Protein AF-A0A813MBU1-F1 (afdb_monomer_lite)

pLDDT: mean 73.07, std 24.09, range [24.53, 96.25]

Sequence (284 aa):
MYILRKSIRILNMDELNLLLTPCLMPIKYKDIKNCTGNIKCMICGTHQINVEECLNTGVNKLAISQQKIEDDLAKIGQLKTDYFKDYEAKVNESFNIIKNKIDLRREILKKEISTKIDEYSLEMVRALEMEEKKILVSIKKMLEMNDLVDFKTKKEVVTNEQNVVQKINLTVNLETELKDKIKNIEWLANLINRGKQYVLHFTKLDLNLKKALGELKLNGLNDKVPVKNKETVQIYKNQVTDFPKPITTTVTMTPNNPTGFSSYPPALKAQEGPSSLFKSIIKK

Organism: NCBI:txid104777

Secondary structure (DSSP, 8-state):
------------GGG-EEEPTTT--EEEHHHHTT--SEEE-TTTSSSEEEHHHHHHSHHHHHHHHHHHHHHHHHHHHHHIIIIITTHHHHHHHHHHHHHHHHHHHHHHHHHHHHHHHHHHHHHHHHHHHHHHHHHHHHHHHHHHHS----HHHHHHHHHH---HHHHHHHHHHHHHHHHHHHHHHHHHHHHHGGGGG-----------HHHHH--------------SS-------------PPPP--------------------------------------

Radius of gyration: 49.05 Å; chains: 1; bounding box: 95×37×148 Å

Structure (mmCIF, N/CA/C/O backbone):
data_AF-A0A813MBU1-F1
#
_entry.id   AF-A0A813MBU1-F1
#
loop_
_atom_site.group_PDB
_atom_site.id
_atom_site.type_symbol
_atom_site.label_atom_id
_atom_site.label_alt_id
_atom_site.label_comp_id
_atom_site.label_asym_id
_atom_site.label_entity_id
_atom_site.label_seq_id
_atom_site.pdbx_PDB_ins_code
_atom_site.Cartn_x
_atom_site.Cartn_y
_atom_site.Cartn_z
_atom_site.occupancy
_atom_site.B_iso_or_equiv
_atom_site.auth_seq_id
_atom_site.auth_comp_id
_atom_site.auth_asym_id
_atom_site.auth_atom_id
_atom_site.pdbx_PDB_model_num
ATOM 1 N N . MET A 1 1 ? 36.764 1.249 -75.158 1.00 30.41 1 MET A N 1
ATOM 2 C CA . MET A 1 1 ? 35.529 1.529 -74.395 1.00 30.41 1 MET A CA 1
ATOM 3 C C . MET A 1 1 ? 35.540 0.622 -73.164 1.00 30.41 1 MET A C 1
ATOM 5 O O . MET A 1 1 ? 35.131 -0.525 -73.251 1.00 30.41 1 MET A O 1
ATOM 9 N N . TYR A 1 2 ? 36.166 1.069 -72.069 1.00 25.88 2 TYR A N 1
ATOM 10 C CA . TYR A 1 2 ? 36.367 0.248 -70.867 1.00 25.88 2 TYR A CA 1
ATOM 11 C C . TYR A 1 2 ? 35.184 0.425 -69.911 1.00 25.88 2 TYR A C 1
ATOM 13 O O . TYR A 1 2 ? 34.976 1.504 -69.361 1.00 25.88 2 TYR A O 1
ATOM 21 N N . ILE A 1 3 ? 34.410 -0.643 -69.726 1.00 31.42 3 ILE A N 1
ATOM 22 C CA . ILE A 1 3 ? 33.350 -0.729 -68.721 1.00 31.42 3 ILE A CA 1
ATOM 23 C C . ILE A 1 3 ? 34.023 -1.054 -67.382 1.00 31.42 3 ILE A C 1
ATOM 25 O O . ILE A 1 3 ? 34.363 -2.204 -67.108 1.00 31.42 3 ILE A O 1
ATOM 29 N N . LEU A 1 4 ? 34.246 -0.035 -66.549 1.00 33.06 4 LEU A N 1
ATOM 30 C CA . LEU A 1 4 ? 34.667 -0.221 -65.161 1.00 33.06 4 LEU A CA 1
ATOM 31 C C . LEU A 1 4 ? 33.474 -0.738 -64.345 1.00 33.06 4 LEU A C 1
ATOM 33 O O . LEU A 1 4 ? 32.568 0.013 -63.986 1.00 33.06 4 LEU A O 1
ATOM 37 N N . ARG A 1 5 ? 33.481 -2.041 -64.046 1.00 32.84 5 ARG A N 1
ATOM 38 C CA . ARG A 1 5 ? 32.625 -2.645 -63.018 1.00 32.84 5 ARG A CA 1
ATOM 39 C C . ARG A 1 5 ? 32.989 -2.030 -61.659 1.00 32.84 5 ARG A C 1
ATOM 41 O O . ARG A 1 5 ? 34.035 -2.349 -61.103 1.00 32.84 5 ARG A O 1
ATOM 48 N N . LYS A 1 6 ? 32.129 -1.157 -61.121 1.00 37.06 6 LYS A N 1
ATOM 49 C CA . LYS A 1 6 ? 32.204 -0.688 -59.727 1.00 37.06 6 LYS A CA 1
ATOM 50 C C . LYS A 1 6 ? 31.850 -1.851 -58.796 1.00 37.06 6 LYS A C 1
ATOM 52 O O . LYS A 1 6 ? 30.682 -2.152 -58.574 1.00 37.06 6 LYS A O 1
ATOM 57 N N . SER A 1 7 ? 32.863 -2.497 -58.236 1.00 35.75 7 SER A N 1
ATOM 58 C CA . SER A 1 7 ? 32.741 -3.191 -56.955 1.00 35.75 7 SER A CA 1
ATOM 59 C C . SER A 1 7 ? 32.496 -2.135 -55.874 1.00 35.75 7 SER A C 1
ATOM 61 O O . SER A 1 7 ? 33.404 -1.372 -55.544 1.00 35.75 7 SER A O 1
ATOM 63 N N . ILE A 1 8 ? 31.259 -2.053 -55.382 1.00 39.78 8 ILE A N 1
ATOM 64 C CA . ILE A 1 8 ? 30.843 -1.141 -54.311 1.00 39.78 8 ILE A CA 1
ATOM 65 C C . ILE A 1 8 ? 31.482 -1.643 -53.010 1.00 39.78 8 ILE A C 1
ATOM 67 O O . ILE A 1 8 ? 30.977 -2.557 -52.362 1.00 39.78 8 ILE A O 1
ATOM 71 N N . ARG A 1 9 ? 32.650 -1.099 -52.663 1.00 48.66 9 ARG A N 1
ATOM 72 C CA . ARG A 1 9 ? 33.145 -1.111 -51.284 1.00 48.66 9 ARG A CA 1
ATOM 73 C C . ARG A 1 9 ? 32.537 0.114 -50.617 1.00 48.66 9 ARG A C 1
ATOM 75 O O . ARG A 1 9 ? 32.751 1.212 -51.116 1.00 48.66 9 ARG A O 1
ATOM 82 N N . ILE A 1 10 ? 31.799 -0.085 -49.527 1.00 48.91 10 ILE A N 1
ATOM 83 C CA . ILE A 1 10 ? 31.354 1.008 -48.658 1.00 48.91 10 ILE A CA 1
ATOM 84 C C . ILE A 1 10 ? 32.631 1.623 -48.077 1.00 48.91 10 ILE A C 1
ATOM 86 O O . ILE A 1 10 ? 33.254 1.040 -47.189 1.00 48.91 10 ILE A O 1
ATOM 90 N N . LEU A 1 11 ? 33.088 2.727 -48.657 1.00 55.03 11 LEU A N 1
ATOM 91 C CA . LEU A 1 11 ? 34.207 3.497 -48.133 1.00 55.03 11 LEU A CA 1
ATOM 92 C C . LEU A 1 11 ? 33.637 4.469 -47.106 1.00 55.03 11 LEU A C 1
ATOM 94 O O . LEU A 1 11 ? 32.646 5.133 -47.366 1.00 55.03 11 LEU A O 1
ATOM 98 N N . ASN A 1 12 ? 34.259 4.577 -45.937 1.00 71.88 12 ASN A N 1
ATOM 99 C CA . ASN A 1 12 ? 33.952 5.682 -45.033 1.00 71.88 12 ASN A CA 1
ATOM 100 C C . ASN A 1 12 ? 34.213 7.008 -45.783 1.00 71.88 12 ASN A C 1
ATOM 102 O O . ASN A 1 12 ? 35.195 7.094 -46.522 1.00 71.88 12 ASN A O 1
ATOM 106 N N . MET A 1 13 ? 33.382 8.038 -45.589 1.00 78.38 13 MET A N 1
ATOM 107 C CA . MET A 1 13 ? 33.547 9.382 -46.174 1.00 78.38 13 MET A CA 1
ATOM 108 C C . MET A 1 13 ? 34.982 9.922 -46.113 1.00 78.38 13 MET A C 1
ATOM 110 O O . MET A 1 13 ? 35.423 10.626 -47.017 1.00 78.38 13 MET A O 1
ATOM 114 N N . ASP A 1 14 ? 35.737 9.569 -45.076 1.00 81.75 14 ASP A N 1
ATOM 115 C CA . ASP A 1 14 ? 37.131 9.979 -44.902 1.00 81.75 14 ASP A CA 1
ATOM 116 C C . ASP A 1 14 ? 38.118 9.333 -45.891 1.00 81.75 14 ASP A C 1
ATOM 118 O O . ASP A 1 14 ? 39.210 9.861 -46.116 1.00 81.75 14 ASP A O 1
ATOM 122 N N . GLU A 1 15 ? 37.744 8.220 -46.514 1.00 84.06 15 GLU A N 1
ATOM 123 C CA . GLU A 1 15 ? 38.543 7.489 -47.502 1.00 84.06 15 GLU A CA 1
ATOM 124 C C . GLU A 1 15 ? 38.137 7.787 -48.952 1.00 84.06 15 GLU A C 1
ATOM 126 O O . GLU A 1 15 ? 38.751 7.255 -49.879 1.00 84.06 15 GLU A O 1
ATOM 131 N N . LEU A 1 16 ? 37.137 8.650 -49.160 1.00 87.19 16 LEU A N 1
ATOM 132 C CA . LEU A 1 16 ? 36.672 9.042 -50.486 1.00 87.19 16 LEU A CA 1
ATOM 133 C C . LEU A 1 16 ? 37.783 9.765 -51.260 1.00 87.19 16 LEU A C 1
ATOM 135 O O . LEU A 1 16 ? 38.305 10.780 -50.800 1.00 87.19 16 LEU A O 1
ATOM 139 N N . ASN A 1 17 ? 38.108 9.276 -52.457 1.00 88.19 17 ASN A N 1
ATOM 140 C CA . ASN A 1 17 ? 39.062 9.934 -53.346 1.00 88.19 17 ASN A CA 1
ATOM 141 C C . ASN A 1 17 ? 38.380 11.056 -54.138 1.00 88.19 17 ASN A C 1
ATOM 143 O O . ASN A 1 17 ? 37.403 10.822 -54.850 1.00 88.19 17 ASN A O 1
ATOM 147 N N . LEU A 1 18 ? 38.941 12.255 -54.051 1.00 87.12 18 LEU A N 1
ATOM 148 C CA . LEU A 1 18 ? 38.578 13.440 -54.816 1.00 87.12 18 LEU A CA 1
ATOM 149 C C . LEU A 1 18 ? 39.666 13.769 -55.831 1.00 87.12 18 LEU A C 1
ATOM 151 O O . LEU A 1 18 ? 40.836 13.486 -55.598 1.00 87.12 18 LEU A O 1
ATOM 155 N N . LEU A 1 19 ? 39.298 14.394 -56.943 1.00 86.56 19 LEU A N 1
ATOM 156 C CA . LEU A 1 19 ? 40.246 14.819 -57.968 1.00 86.56 19 LEU A CA 1
ATOM 157 C C . LEU A 1 19 ? 40.680 16.262 -57.721 1.00 86.56 19 LEU A C 1
ATOM 159 O O . LEU A 1 19 ? 39.847 17.167 -57.678 1.00 86.56 19 LEU A O 1
ATOM 163 N N . LEU A 1 20 ? 41.986 16.481 -57.592 1.00 84.44 20 LEU A N 1
ATOM 164 C CA . LEU A 1 20 ? 42.549 17.822 -57.476 1.00 84.44 20 LEU A CA 1
ATOM 165 C C . LEU A 1 20 ? 42.591 18.513 -58.838 1.00 84.44 20 LEU A C 1
ATOM 167 O O . LEU A 1 20 ? 43.113 17.967 -59.806 1.00 84.44 20 LEU A O 1
ATOM 171 N N . THR A 1 21 ? 42.103 19.743 -58.917 1.00 77.56 21 THR A N 1
ATOM 172 C CA . THR A 1 21 ? 42.248 20.588 -60.109 1.00 77.56 21 THR A CA 1
ATOM 173 C C . THR A 1 21 ? 43.470 21.503 -59.968 1.00 77.56 21 THR A C 1
ATOM 175 O O . THR A 1 21 ? 43.614 22.123 -58.913 1.00 77.56 21 THR A O 1
ATOM 178 N N . PRO A 1 22 ? 44.347 21.632 -60.991 1.00 77.75 22 PRO A N 1
ATOM 179 C CA . PRO A 1 22 ? 44.260 21.079 -62.348 1.00 77.75 22 PRO A CA 1
ATOM 180 C C . PRO A 1 22 ? 45.012 19.751 -62.577 1.00 77.75 22 PRO A C 1
ATOM 182 O O . PRO A 1 22 ? 44.930 19.211 -63.674 1.00 77.75 22 PRO A O 1
ATOM 185 N N . CYS A 1 23 ? 45.759 19.210 -61.605 1.00 84.88 23 CYS A N 1
ATOM 186 C CA . CYS A 1 23 ? 46.624 18.039 -61.848 1.00 84.88 23 CYS A CA 1
ATOM 187 C C . CYS A 1 23 ? 45.890 16.696 -62.002 1.00 84.88 23 CYS A C 1
ATOM 189 O O . CYS A 1 23 ? 46.525 15.705 -62.352 1.00 84.88 23 CYS A O 1
ATOM 191 N N . LEU A 1 24 ? 44.588 16.651 -61.708 1.00 83.38 24 LEU A N 1
ATOM 192 C CA . LEU A 1 24 ? 43.718 15.469 -61.730 1.00 83.38 24 LEU A CA 1
ATOM 193 C C . LEU A 1 24 ? 44.193 14.315 -60.836 1.00 83.38 24 LEU A C 1
ATOM 195 O O . LEU A 1 24 ? 43.758 13.176 -60.998 1.00 83.38 24 LEU A O 1
ATOM 199 N N . MET A 1 25 ? 45.063 14.602 -59.868 1.00 86.38 25 MET A N 1
ATOM 200 C CA . MET A 1 25 ? 45.565 13.590 -58.948 1.00 86.38 25 MET A CA 1
ATOM 201 C C . MET A 1 25 ? 44.543 13.313 -57.835 1.00 86.38 25 MET A C 1
ATOM 203 O O . MET A 1 25 ? 43.925 14.258 -57.333 1.00 86.38 25 MET A O 1
ATOM 207 N N . PRO A 1 26 ? 44.361 12.042 -57.430 1.00 86.25 26 PRO A N 1
ATOM 208 C CA . PRO A 1 26 ? 43.409 11.674 -56.392 1.00 86.25 26 PRO A CA 1
ATOM 209 C C . PRO A 1 26 ? 43.936 12.021 -54.993 1.00 86.25 26 PRO A C 1
ATOM 211 O O . PRO A 1 26 ? 45.048 11.637 -54.641 1.00 86.25 26 PRO A O 1
ATOM 214 N N . ILE A 1 27 ? 43.121 12.678 -54.172 1.00 87.25 27 ILE A N 1
ATOM 215 C CA . ILE A 1 27 ? 43.387 12.962 -52.754 1.00 87.25 27 ILE A CA 1
ATOM 216 C C . ILE A 1 27 ? 42.237 12.454 -51.887 1.00 87.25 27 ILE A C 1
ATOM 218 O O . ILE A 1 27 ? 41.096 12.430 -52.343 1.00 87.25 27 ILE A O 1
ATOM 222 N N . LYS A 1 28 ? 42.490 12.074 -50.632 1.00 89.19 28 LYS A N 1
ATOM 223 C CA . LYS A 1 28 ? 41.398 11.659 -49.744 1.00 89.19 28 LYS A CA 1
ATOM 224 C C . LYS A 1 28 ? 40.646 12.873 -49.213 1.00 89.19 28 LYS A C 1
ATOM 226 O O . LYS A 1 28 ? 41.247 13.883 -48.852 1.00 89.19 28 LYS A O 1
ATOM 231 N N . TYR A 1 29 ? 39.330 12.742 -49.085 1.00 87.25 29 TYR A N 1
ATOM 232 C CA . TYR A 1 29 ? 38.458 13.782 -48.545 1.00 87.25 29 TYR A CA 1
ATOM 233 C C . TYR A 1 29 ? 38.923 14.268 -47.167 1.00 87.25 29 TYR A C 1
ATOM 235 O O . TYR A 1 29 ? 38.976 15.473 -46.924 1.00 87.25 29 TYR A O 1
ATOM 243 N N . LYS A 1 30 ? 39.345 13.354 -46.280 1.00 88.62 30 LYS A N 1
ATOM 244 C CA . LYS A 1 30 ? 39.833 13.708 -44.937 1.00 88.62 30 LYS A CA 1
ATOM 245 C C . LYS A 1 30 ? 41.052 14.635 -44.934 1.00 88.62 30 LYS A C 1
ATOM 247 O O . LYS A 1 30 ? 41.210 15.392 -43.981 1.00 88.62 30 LYS A O 1
ATOM 252 N N . ASP A 1 31 ? 41.878 14.573 -45.979 1.00 85.94 31 ASP A N 1
ATOM 253 C CA . ASP A 1 31 ? 43.142 15.307 -46.063 1.00 85.94 31 ASP A CA 1
ATOM 254 C C . ASP A 1 31 ? 42.916 16.771 -46.482 1.00 85.94 31 ASP A C 1
ATOM 256 O O . ASP A 1 31 ? 43.791 17.607 -46.277 1.00 85.94 31 ASP A O 1
ATOM 260 N N . ILE A 1 32 ? 41.734 17.096 -47.031 1.00 86.06 32 ILE A N 1
ATOM 261 C CA . ILE A 1 32 ? 41.392 18.454 -47.487 1.00 86.06 32 ILE A CA 1
ATOM 262 C C . ILE A 1 32 ? 40.137 19.050 -46.840 1.00 86.06 32 ILE A C 1
ATOM 264 O O . ILE A 1 32 ? 39.975 20.266 -46.873 1.00 86.06 32 ILE A O 1
ATOM 268 N N . LYS A 1 33 ? 39.257 18.247 -46.218 1.00 83.25 33 LYS A N 1
ATOM 269 C CA . LYS A 1 33 ? 37.963 18.713 -45.669 1.00 83.25 33 LYS A CA 1
ATOM 270 C C . LYS A 1 33 ? 38.074 19.819 -44.612 1.00 83.25 33 LYS A C 1
ATOM 272 O O . LYS A 1 33 ? 37.127 20.575 -44.433 1.00 83.25 33 LYS A O 1
ATOM 277 N N . ASN A 1 34 ? 39.205 19.889 -43.908 1.00 84.50 34 ASN A N 1
ATOM 278 C CA . ASN A 1 34 ? 39.460 20.866 -42.844 1.00 84.50 34 ASN A CA 1
ATOM 279 C C . ASN A 1 34 ? 40.390 22.006 -43.293 1.00 84.50 34 ASN A C 1
ATOM 281 O O . ASN A 1 34 ? 40.724 22.875 -42.490 1.00 84.50 34 ASN A O 1
ATOM 285 N N . CYS A 1 35 ? 40.852 21.989 -44.543 1.00 85.19 35 CYS A N 1
ATOM 286 C CA . CYS A 1 35 ? 41.684 23.050 -45.091 1.00 85.19 35 CYS A CA 1
ATOM 287 C C . CYS A 1 35 ? 40.804 24.205 -45.578 1.00 85.19 35 CYS A C 1
ATOM 289 O O . CYS A 1 35 ? 39.706 23.990 -46.085 1.00 85.19 35 CYS A O 1
ATOM 291 N N . THR A 1 36 ? 41.300 25.433 -45.462 1.00 82.88 36 THR A N 1
ATOM 292 C CA . THR A 1 36 ? 40.616 26.637 -45.948 1.00 82.88 36 THR A CA 1
ATOM 293 C C . THR A 1 36 ? 41.533 27.438 -46.863 1.00 82.88 36 THR A C 1
ATOM 295 O O . THR A 1 36 ? 42.756 27.431 -46.711 1.00 82.88 36 THR A O 1
ATOM 298 N N . GLY A 1 37 ? 40.937 28.124 -47.839 1.00 85.94 37 GLY A N 1
ATOM 299 C CA . GLY A 1 37 ? 41.669 28.939 -48.805 1.00 85.94 37 GLY A CA 1
ATOM 300 C C . GLY A 1 37 ? 42.501 28.122 -49.799 1.00 85.94 37 GLY A C 1
ATOM 301 O O . GLY A 1 37 ? 42.098 27.044 -50.242 1.00 85.94 37 GLY A O 1
ATOM 302 N N . ASN A 1 38 ? 43.653 28.676 -50.181 1.00 86.31 38 ASN A N 1
ATOM 303 C CA . ASN A 1 38 ? 44.549 28.084 -51.167 1.00 86.31 38 ASN A CA 1
ATOM 304 C C . ASN A 1 38 ? 45.615 27.225 -50.485 1.00 86.31 38 ASN A C 1
ATOM 306 O O . ASN A 1 38 ? 46.395 27.728 -49.676 1.00 86.31 38 ASN A O 1
ATOM 310 N N . ILE A 1 39 ? 45.678 25.946 -50.848 1.00 87.25 39 ILE A N 1
ATOM 311 C CA . ILE A 1 39 ? 46.707 25.015 -50.379 1.00 87.25 39 ILE A CA 1
ATOM 312 C C . ILE A 1 39 ? 47.634 24.615 -51.521 1.00 87.25 39 ILE A C 1
ATOM 314 O O . ILE A 1 39 ? 47.201 24.391 -52.650 1.00 87.25 39 ILE A O 1
ATOM 318 N N . LYS A 1 40 ? 48.923 24.450 -51.226 1.00 87.19 40 LYS A N 1
ATOM 319 C CA . LYS A 1 40 ? 49.861 23.879 -52.194 1.00 87.19 40 LYS A CA 1
ATOM 320 C C . LYS A 1 40 ? 49.480 22.420 -52.445 1.00 87.19 40 LYS A C 1
ATOM 322 O O . LYS A 1 40 ? 49.253 21.676 -51.493 1.00 87.19 40 LYS A O 1
ATOM 327 N N . CYS A 1 41 ? 49.429 22.001 -53.709 1.00 85.62 41 CYS A N 1
ATOM 328 C CA . CYS A 1 41 ? 49.106 20.623 -54.062 1.00 85.62 41 CYS A CA 1
ATOM 329 C C . CYS A 1 41 ? 50.022 19.644 -53.330 1.00 85.62 41 CYS A C 1
ATOM 331 O O . CYS A 1 41 ? 51.229 19.631 -53.560 1.00 85.62 41 CYS A O 1
ATOM 333 N N . MET A 1 42 ? 49.437 18.795 -52.488 1.00 81.69 42 MET A N 1
ATOM 334 C CA . MET A 1 42 ? 50.182 17.839 -51.665 1.00 81.69 42 MET A CA 1
ATOM 335 C C . MET A 1 42 ? 50.773 16.679 -52.477 1.00 81.69 42 MET A C 1
ATOM 337 O O . MET A 1 42 ? 51.618 15.953 -51.970 1.00 81.69 42 MET A O 1
ATOM 341 N N . ILE A 1 43 ? 50.337 16.506 -53.730 1.00 83.00 43 ILE A N 1
ATOM 342 C CA . ILE A 1 43 ? 50.752 15.387 -54.581 1.00 83.00 43 ILE A CA 1
ATOM 343 C C . ILE A 1 43 ? 51.873 15.800 -55.530 1.00 83.00 43 ILE A C 1
ATOM 345 O O . ILE A 1 43 ? 52.917 15.159 -55.556 1.00 83.00 43 ILE A O 1
ATOM 349 N N . CYS A 1 44 ? 51.684 16.869 -56.309 1.00 84.69 44 CYS A N 1
ATOM 350 C CA . CYS A 1 44 ? 52.698 17.303 -57.274 1.00 84.69 44 CYS A CA 1
ATOM 351 C C . CYS A 1 44 ? 53.523 18.505 -56.798 1.00 84.69 44 CYS A C 1
ATOM 353 O O . CYS A 1 44 ? 54.563 18.785 -57.378 1.00 84.69 44 CYS A O 1
ATOM 355 N N . GLY A 1 45 ? 53.080 19.245 -55.776 1.00 83.75 45 GLY A N 1
ATOM 356 C CA . GLY A 1 45 ? 53.826 20.382 -55.229 1.00 83.75 45 GLY A CA 1
ATOM 357 C C . GLY A 1 45 ? 53.971 21.592 -56.161 1.00 83.75 45 GLY A C 1
ATOM 358 O O . GLY A 1 45 ? 54.690 22.523 -55.810 1.00 83.75 45 GLY A O 1
ATOM 359 N N . THR A 1 46 ? 53.320 21.612 -57.328 1.00 84.69 46 THR A N 1
ATOM 360 C CA . THR A 1 46 ? 53.563 22.639 -58.363 1.00 84.69 46 THR A CA 1
ATOM 361 C C . THR A 1 46 ? 52.503 23.734 -58.461 1.00 84.69 46 THR A C 1
ATOM 363 O O . THR A 1 46 ? 52.789 24.783 -59.026 1.00 84.69 46 THR A O 1
ATOM 366 N N . HIS A 1 47 ? 51.298 23.535 -57.925 1.00 83.19 47 HIS A N 1
ATOM 367 C CA . HIS A 1 47 ? 50.197 24.501 -58.031 1.00 83.19 47 HIS A CA 1
ATOM 368 C C . HIS A 1 47 ? 49.504 24.731 -56.690 1.00 83.19 47 HIS A C 1
ATOM 370 O O . HIS A 1 47 ? 49.683 23.967 -55.738 1.00 83.19 47 HIS A O 1
ATOM 376 N N . GLN A 1 48 ? 48.710 25.797 -56.640 1.00 87.12 48 GLN A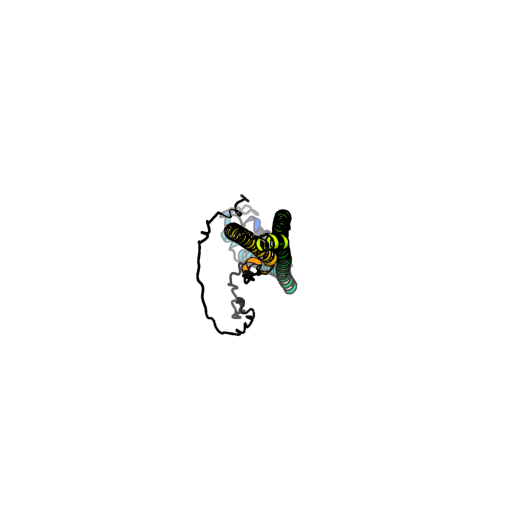 N 1
ATOM 377 C CA . GLN A 1 48 ? 47.807 26.104 -55.539 1.00 87.12 48 GLN A CA 1
ATOM 378 C C . GLN A 1 48 ? 46.411 25.581 -55.870 1.00 87.12 48 GLN A C 1
ATOM 380 O O . GLN A 1 48 ? 45.973 25.650 -57.016 1.00 87.12 48 GLN A O 1
ATOM 385 N N . ILE A 1 49 ? 45.731 25.053 -54.864 1.00 85.56 49 ILE A N 1
ATOM 386 C CA . ILE A 1 49 ? 44.395 24.480 -54.949 1.00 85.56 49 ILE A CA 1
ATOM 387 C C . ILE A 1 49 ? 43.508 25.320 -54.056 1.00 85.56 49 ILE A C 1
ATOM 389 O O . ILE A 1 49 ? 43.712 25.346 -52.843 1.00 85.56 49 ILE A O 1
ATOM 393 N N . ASN A 1 50 ? 42.512 25.970 -54.645 1.00 88.44 50 ASN A N 1
ATOM 394 C CA . ASN A 1 50 ? 41.416 26.516 -53.867 1.00 88.44 50 ASN A CA 1
ATOM 395 C C . ASN A 1 50 ? 40.556 25.343 -53.378 1.00 88.44 50 ASN A C 1
ATOM 397 O O . ASN A 1 50 ? 39.952 24.625 -54.179 1.00 88.44 50 ASN A O 1
ATOM 401 N N . VAL A 1 51 ? 40.550 25.108 -52.065 1.00 86.06 51 VAL A N 1
ATOM 402 C CA . VAL A 1 51 ? 39.866 23.952 -51.467 1.00 86.06 51 VAL A CA 1
ATOM 403 C C . VAL A 1 51 ? 38.358 24.014 -51.708 1.00 86.06 51 VAL A C 1
ATOM 405 O O . VAL A 1 51 ? 37.751 22.996 -52.035 1.00 86.06 51 VAL A O 1
ATOM 408 N N . GLU A 1 52 ? 37.754 25.197 -51.613 1.00 85.44 52 GLU A N 1
ATOM 409 C CA . GLU A 1 52 ? 36.315 25.375 -51.819 1.00 85.44 52 GLU A CA 1
ATOM 410 C C . GLU A 1 52 ? 35.921 25.105 -53.270 1.00 85.44 52 GLU A C 1
ATOM 412 O O . GLU A 1 52 ? 34.938 24.410 -53.530 1.00 85.44 52 GLU A O 1
ATOM 417 N N . GLU A 1 53 ? 36.707 25.604 -54.222 1.00 85.44 53 GLU A N 1
ATOM 418 C CA . GLU A 1 53 ? 36.487 25.346 -55.645 1.00 85.44 53 GLU A CA 1
ATOM 419 C C . GLU A 1 53 ? 36.667 23.856 -55.966 1.00 85.44 53 GLU A C 1
ATOM 421 O O . GLU A 1 53 ? 35.813 23.256 -56.617 1.00 85.44 53 GLU A O 1
ATOM 426 N N . CYS A 1 54 ? 37.715 23.228 -55.421 1.00 86.06 54 CYS A N 1
ATOM 427 C CA . CYS A 1 54 ? 38.003 21.804 -55.577 1.00 86.06 54 CYS A CA 1
ATOM 428 C C . CYS A 1 54 ? 36.838 20.927 -55.087 1.00 86.06 54 CYS A C 1
ATOM 430 O O . CYS A 1 54 ? 36.374 20.046 -55.819 1.00 86.06 54 CYS A O 1
ATOM 432 N N . LEU A 1 55 ? 36.315 21.192 -53.885 1.00 86.06 55 LEU A N 1
ATOM 433 C CA . LEU A 1 55 ? 35.175 20.463 -53.315 1.00 86.06 55 LEU A CA 1
ATOM 434 C C . LEU A 1 55 ? 33.875 20.682 -54.105 1.00 86.06 55 LEU A C 1
ATOM 436 O O . LEU A 1 55 ? 33.028 19.788 -54.153 1.00 86.06 55 LEU A O 1
ATOM 440 N N . ASN A 1 56 ? 33.727 21.843 -54.749 1.00 86.19 56 ASN A N 1
ATOM 441 C CA . ASN A 1 56 ? 32.538 22.210 -55.517 1.00 86.19 56 ASN A CA 1
ATOM 442 C C . ASN A 1 56 ? 32.620 21.889 -57.016 1.00 86.19 56 ASN A C 1
ATOM 444 O O . ASN A 1 56 ? 31.635 22.108 -57.728 1.00 86.19 56 ASN A O 1
ATOM 448 N N . THR A 1 57 ? 33.730 21.328 -57.508 1.00 87.88 57 THR A N 1
ATOM 449 C CA . THR A 1 57 ? 33.792 20.823 -58.888 1.00 87.88 57 THR A CA 1
ATOM 450 C C . THR A 1 57 ? 32.703 19.777 -59.122 1.00 87.88 57 THR A C 1
ATOM 452 O O . THR A 1 57 ? 32.380 18.985 -58.235 1.00 87.88 57 THR A O 1
ATOM 455 N N . GLY A 1 58 ? 32.130 19.738 -60.330 1.00 86.62 58 GLY A N 1
ATOM 456 C CA . GLY A 1 58 ? 31.022 18.826 -60.641 1.00 86.62 58 GLY A CA 1
ATOM 457 C C . GLY A 1 58 ? 31.328 17.359 -60.313 1.00 86.62 58 GLY A C 1
ATOM 458 O O . GLY A 1 58 ? 30.461 16.652 -59.802 1.00 86.62 58 GLY A O 1
ATOM 459 N N . VAL A 1 59 ? 32.575 16.923 -60.527 1.00 85.94 59 VAL A N 1
ATOM 460 C CA . VAL A 1 59 ? 33.024 15.550 -60.245 1.00 85.94 59 VAL A CA 1
ATOM 461 C C . VAL A 1 59 ? 33.141 15.284 -58.741 1.00 85.94 59 VAL A C 1
ATOM 463 O O . VAL A 1 59 ? 32.592 14.291 -58.262 1.00 85.94 59 VAL A O 1
ATOM 466 N N . ASN A 1 60 ? 33.785 16.173 -57.976 1.00 87.19 60 ASN A N 1
ATOM 467 C CA . ASN A 1 60 ? 33.960 15.979 -56.532 1.00 87.19 60 ASN A CA 1
ATOM 468 C C . ASN A 1 60 ? 32.641 16.143 -55.775 1.00 87.19 60 ASN A C 1
ATOM 470 O O . ASN A 1 60 ? 32.324 15.329 -54.909 1.00 87.19 60 ASN A O 1
ATOM 474 N N . LYS A 1 61 ? 31.818 17.124 -56.157 1.00 89.38 61 LYS A N 1
ATOM 475 C CA . LYS A 1 61 ? 30.473 17.313 -55.602 1.00 89.38 61 LYS A CA 1
ATOM 476 C C . LYS A 1 61 ? 29.595 16.081 -55.820 1.00 89.38 61 LYS A C 1
ATOM 478 O O . LYS A 1 61 ? 28.875 15.675 -54.903 1.00 89.38 61 LYS A O 1
ATOM 483 N N . LEU A 1 62 ? 29.663 15.469 -57.006 1.00 87.56 62 LEU A N 1
ATOM 484 C CA . LEU A 1 62 ? 28.943 14.231 -57.306 1.00 87.56 62 LEU A CA 1
ATOM 485 C C . LEU A 1 62 ? 29.459 13.062 -56.456 1.00 87.56 62 LEU A C 1
ATOM 487 O O . LEU A 1 62 ? 28.646 12.365 -55.854 1.00 87.56 62 LEU A O 1
ATOM 491 N N . ALA A 1 63 ? 30.779 12.878 -56.358 1.00 86.75 63 ALA A N 1
ATOM 492 C CA . ALA A 1 63 ? 31.389 11.813 -55.560 1.00 86.75 63 ALA A CA 1
ATOM 493 C C . ALA A 1 63 ? 31.027 11.921 -54.066 1.00 86.75 63 ALA A C 1
ATOM 495 O O . ALA A 1 63 ? 30.595 10.941 -53.463 1.00 86.75 63 ALA A O 1
ATOM 496 N N . ILE A 1 64 ? 31.110 13.128 -53.493 1.00 88.12 64 ILE A N 1
ATOM 497 C CA . ILE A 1 64 ? 30.710 13.416 -52.105 1.00 88.12 64 ILE A CA 1
ATOM 498 C C . ILE A 1 64 ? 29.228 13.105 -51.889 1.00 88.12 64 ILE A C 1
ATOM 500 O O . ILE A 1 64 ? 28.852 12.508 -50.883 1.00 88.12 64 ILE A O 1
ATOM 504 N N . SER A 1 65 ? 28.370 13.519 -52.824 1.00 88.06 65 SER A N 1
ATOM 505 C CA . SER A 1 65 ? 26.925 13.300 -52.706 1.00 88.06 65 SER A CA 1
ATOM 506 C C . SER A 1 65 ? 26.566 11.815 -52.794 1.00 88.06 65 SER A C 1
ATOM 508 O O . SER A 1 65 ? 25.722 11.355 -52.033 1.00 88.06 65 SER A O 1
ATOM 510 N N . GLN A 1 66 ? 27.224 11.059 -53.678 1.00 89.00 66 GLN A N 1
ATOM 511 C CA . GLN A 1 66 ? 27.039 9.609 -53.789 1.00 89.00 66 GLN A CA 1
ATOM 512 C C . GLN A 1 66 ? 27.431 8.894 -52.494 1.00 89.00 66 GLN A C 1
ATOM 514 O O . GLN A 1 66 ? 26.644 8.098 -51.992 1.00 89.00 66 GLN A O 1
ATOM 519 N N . GLN A 1 67 ? 28.583 9.238 -51.912 1.00 88.12 67 GLN A N 1
ATOM 520 C CA . GLN A 1 67 ? 29.031 8.613 -50.668 1.00 88.12 67 GLN A CA 1
ATOM 521 C C . GLN A 1 67 ? 28.101 8.928 -49.488 1.00 88.12 67 GLN A C 1
ATOM 523 O O . GLN A 1 67 ? 27.746 8.033 -48.730 1.00 88.12 67 GLN A O 1
ATOM 528 N N . LYS A 1 68 ? 27.616 10.174 -49.372 1.00 89.25 68 LYS A N 1
ATOM 529 C CA . LYS A 1 68 ? 26.616 10.535 -48.350 1.00 89.25 68 LYS A CA 1
ATOM 530 C C . LYS A 1 68 ? 25.335 9.709 -48.467 1.00 89.25 68 LYS A C 1
ATOM 532 O O . LYS A 1 68 ? 24.801 9.275 -47.455 1.00 89.25 68 LYS A O 1
ATOM 537 N N . ILE A 1 69 ? 24.853 9.482 -49.692 1.00 89.25 69 ILE A N 1
ATOM 538 C CA . ILE A 1 69 ? 23.665 8.651 -49.931 1.00 89.25 69 ILE A CA 1
ATOM 539 C C . ILE A 1 69 ? 23.924 7.204 -49.498 1.00 89.25 69 ILE A C 1
ATOM 541 O O . ILE A 1 69 ? 23.060 6.599 -48.870 1.00 89.25 69 ILE A O 1
ATOM 545 N N . GLU A 1 70 ? 25.092 6.646 -49.815 1.00 89.12 70 GLU A N 1
ATOM 546 C CA . GLU A 1 70 ? 25.460 5.287 -49.400 1.00 89.12 70 GLU A CA 1
ATOM 547 C C . GLU A 1 70 ? 25.530 5.153 -47.870 1.00 89.12 70 GLU A C 1
ATOM 549 O O . GLU A 1 70 ? 24.966 4.206 -47.315 1.00 89.12 70 GLU A O 1
ATOM 554 N N . ASP A 1 71 ? 26.134 6.125 -47.185 1.00 87.25 71 ASP A N 1
ATOM 555 C CA . ASP A 1 71 ? 26.207 6.169 -45.721 1.00 87.25 71 ASP A CA 1
ATOM 556 C C . ASP A 1 71 ? 24.809 6.276 -45.085 1.00 87.25 71 ASP A C 1
ATOM 558 O O . ASP A 1 71 ? 24.486 5.546 -44.141 1.00 87.25 71 ASP A O 1
ATOM 562 N N . ASP A 1 72 ? 23.945 7.143 -45.624 1.00 88.44 72 ASP A N 1
ATOM 563 C CA . ASP A 1 72 ? 22.563 7.298 -45.160 1.00 88.44 72 ASP A CA 1
ATOM 564 C C . ASP A 1 72 ? 21.740 6.020 -45.396 1.00 88.44 72 ASP A C 1
ATOM 566 O O . ASP A 1 72 ? 20.980 5.602 -44.518 1.00 88.44 72 ASP A O 1
ATOM 570 N N . LEU A 1 73 ? 21.914 5.348 -46.540 1.00 89.94 73 LEU A N 1
ATOM 571 C CA . LEU A 1 73 ? 21.268 4.062 -46.827 1.00 89.94 73 LEU A CA 1
ATOM 572 C C . LEU A 1 73 ? 21.730 2.966 -45.861 1.00 89.94 73 LEU A C 1
ATOM 574 O O . LEU A 1 73 ? 20.898 2.207 -45.354 1.00 89.94 73 LEU A O 1
ATOM 578 N N . ALA A 1 74 ? 23.030 2.899 -45.563 1.00 88.50 74 ALA A N 1
ATOM 579 C CA . ALA A 1 74 ? 23.576 1.959 -44.588 1.00 88.50 74 ALA A CA 1
ATOM 580 C C . ALA A 1 74 ? 23.002 2.217 -43.186 1.00 88.50 74 ALA A C 1
ATOM 582 O O . ALA A 1 74 ? 22.550 1.284 -42.514 1.00 88.50 74 ALA A O 1
ATOM 583 N N . LYS A 1 75 ? 22.930 3.489 -42.775 1.00 88.50 75 LYS A N 1
ATOM 584 C CA . LYS A 1 75 ? 22.329 3.905 -41.503 1.00 88.50 75 LYS A CA 1
ATOM 585 C C . LYS A 1 75 ? 20.845 3.549 -41.421 1.00 88.50 75 LYS A C 1
ATOM 587 O O . LYS A 1 75 ? 20.396 3.044 -40.394 1.00 88.50 75 LYS A O 1
ATOM 592 N N . ILE A 1 76 ? 20.078 3.763 -42.491 1.00 88.62 76 ILE A N 1
ATOM 593 C CA . ILE A 1 76 ? 18.667 3.349 -42.559 1.00 88.62 76 ILE A CA 1
ATOM 594 C C . ILE A 1 76 ? 18.546 1.827 -42.418 1.00 88.62 76 ILE A C 1
ATOM 596 O O . ILE A 1 76 ? 17.687 1.353 -41.674 1.00 88.62 76 ILE A O 1
ATOM 600 N N . GLY A 1 77 ? 19.411 1.057 -43.086 1.00 87.38 77 GLY A N 1
ATOM 601 C CA . GLY A 1 77 ? 19.443 -0.403 -42.969 1.00 87.38 77 GLY A CA 1
ATOM 602 C C . GLY A 1 77 ? 19.691 -0.881 -41.533 1.00 87.38 77 GLY A C 1
ATOM 603 O O . GLY A 1 77 ? 18.986 -1.772 -41.047 1.00 87.38 77 GLY A O 1
ATOM 604 N N . GLN A 1 78 ? 20.632 -0.245 -40.832 1.00 87.12 78 GLN A N 1
ATOM 605 C CA . GLN A 1 78 ? 20.905 -0.511 -39.416 1.00 87.12 78 GLN A CA 1
ATOM 606 C C . GLN A 1 78 ? 19.701 -0.165 -38.538 1.00 87.12 78 GLN A C 1
ATOM 608 O O . GLN A 1 78 ? 19.193 -1.036 -37.844 1.00 87.12 78 GLN A O 1
ATOM 613 N N . LEU A 1 79 ? 19.153 1.049 -38.651 1.00 83.75 79 LEU A N 1
ATOM 614 C CA . LEU A 1 79 ? 17.983 1.468 -37.870 1.00 83.75 79 LEU A CA 1
ATOM 615 C C . LEU A 1 79 ? 16.764 0.566 -38.108 1.00 83.75 79 LEU A C 1
ATOM 617 O O . LEU A 1 79 ? 16.023 0.261 -37.173 1.00 83.75 79 LEU A O 1
ATOM 621 N N . LYS A 1 80 ? 16.562 0.100 -39.346 1.00 84.94 80 LYS A N 1
ATOM 622 C CA . LYS A 1 80 ? 15.504 -0.862 -39.672 1.00 84.94 80 LYS A CA 1
ATOM 623 C C . LYS A 1 80 ? 15.703 -2.179 -38.923 1.00 84.94 80 LYS A C 1
ATOM 625 O O . LYS A 1 80 ? 14.755 -2.731 -38.376 1.00 84.94 80 LYS A O 1
ATOM 630 N N . THR A 1 81 ? 16.936 -2.658 -38.858 1.00 84.50 81 THR A N 1
ATOM 631 C CA . THR A 1 81 ? 17.267 -3.890 -38.138 1.00 84.50 81 THR A CA 1
ATOM 632 C C . THR A 1 81 ? 17.154 -3.700 -36.626 1.00 84.50 81 THR A C 1
ATOM 634 O O . THR A 1 81 ? 16.579 -4.543 -35.946 1.00 84.50 81 THR A O 1
ATOM 637 N N . ASP A 1 82 ? 17.621 -2.574 -36.097 1.00 81.38 82 ASP A N 1
ATOM 638 C CA . ASP A 1 82 ? 17.675 -2.332 -34.657 1.00 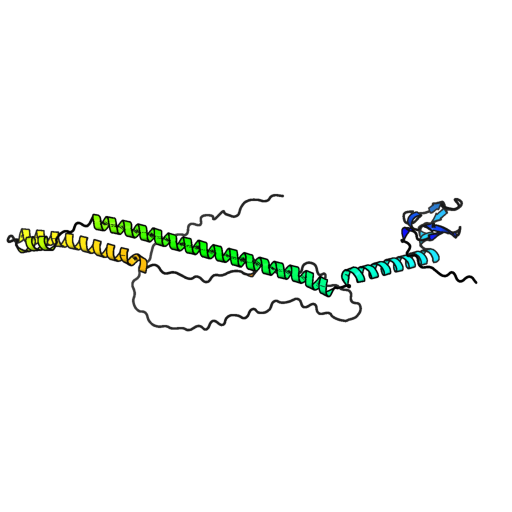81.38 82 ASP A CA 1
ATOM 639 C C . ASP A 1 82 ? 16.314 -1.991 -34.055 1.00 81.38 82 ASP A C 1
ATOM 641 O O . ASP A 1 82 ? 16.053 -2.351 -32.912 1.00 81.38 82 ASP A O 1
ATOM 645 N N . TYR A 1 83 ? 15.421 -1.327 -34.789 1.00 75.31 83 TYR A N 1
ATOM 646 C CA . TYR A 1 83 ? 14.135 -0.878 -34.240 1.00 75.31 83 TYR A CA 1
ATOM 647 C C . TYR A 1 83 ? 12.923 -1.583 -34.837 1.00 75.31 83 TYR A C 1
ATOM 649 O O . TYR A 1 83 ? 11.927 -1.753 -34.138 1.00 75.31 83 TYR A O 1
ATOM 657 N N . PHE A 1 84 ? 12.991 -2.005 -36.101 1.00 77.75 84 PHE A N 1
ATOM 658 C CA . PHE A 1 84 ? 11.846 -2.606 -36.789 1.00 77.75 84 PHE A CA 1
ATOM 659 C C . PHE A 1 84 ? 11.911 -4.129 -36.845 1.00 77.75 84 PHE A C 1
ATOM 661 O O . PHE A 1 84 ? 10.887 -4.765 -37.089 1.00 77.75 84 PHE A O 1
ATOM 668 N N . LYS A 1 85 ? 13.069 -4.737 -36.565 1.00 80.62 85 LYS A N 1
ATOM 669 C CA . LYS A 1 85 ? 13.108 -6.163 -36.246 1.00 80.62 85 LYS A CA 1
ATOM 670 C C . LYS A 1 85 ? 12.519 -6.360 -34.849 1.00 80.62 85 LYS A C 1
ATOM 672 O O . LYS A 1 85 ? 12.990 -5.759 -33.882 1.00 80.62 85 LYS A O 1
ATOM 677 N N . ASP A 1 86 ? 11.471 -7.174 -34.770 1.00 84.38 86 ASP A N 1
ATOM 678 C CA . ASP A 1 86 ? 10.762 -7.519 -33.534 1.00 84.38 86 ASP A CA 1
ATOM 679 C C . ASP A 1 86 ? 10.180 -6.303 -32.785 1.00 84.38 86 ASP A C 1
ATOM 681 O O . ASP A 1 86 ? 10.126 -6.280 -31.554 1.00 84.38 86 ASP A O 1
ATOM 685 N N . TYR A 1 87 ? 9.727 -5.276 -33.520 1.00 84.62 87 TYR A N 1
ATOM 686 C CA . TYR A 1 87 ? 9.164 -4.055 -32.923 1.00 84.62 87 TYR A CA 1
ATOM 687 C C . TYR A 1 87 ? 8.010 -4.359 -31.957 1.00 84.62 87 TYR A C 1
ATOM 689 O O . TYR A 1 87 ? 7.923 -3.741 -30.899 1.00 84.62 87 TYR A O 1
ATOM 697 N N . GLU A 1 88 ? 7.162 -5.345 -32.272 1.00 89.75 88 GLU A N 1
ATOM 698 C CA . GLU A 1 88 ? 6.059 -5.766 -31.400 1.00 89.75 88 GLU A CA 1
ATOM 699 C C . GLU A 1 88 ? 6.572 -6.285 -30.064 1.00 89.75 88 GLU A C 1
ATOM 701 O O . GLU A 1 88 ? 6.067 -5.888 -29.016 1.00 89.75 88 GLU A O 1
ATOM 706 N N . ALA A 1 89 ? 7.611 -7.123 -30.085 1.00 88.31 89 ALA A N 1
ATOM 707 C CA . ALA A 1 89 ? 8.219 -7.650 -28.872 1.00 88.31 89 ALA A CA 1
ATOM 708 C C . ALA A 1 89 ? 8.804 -6.518 -28.018 1.00 88.31 89 ALA A C 1
ATOM 710 O O . ALA A 1 89 ? 8.538 -6.468 -26.821 1.00 88.31 89 ALA A O 1
ATOM 711 N N . LYS A 1 90 ? 9.510 -5.559 -28.631 1.00 86.69 90 LYS A N 1
ATOM 712 C CA . LYS A 1 90 ? 10.125 -4.419 -27.923 1.00 86.69 90 LYS A CA 1
ATOM 713 C C . LYS A 1 90 ? 9.094 -3.459 -27.333 1.00 86.69 90 LYS A C 1
ATOM 715 O O . LYS A 1 90 ? 9.257 -2.973 -26.210 1.00 86.69 90 LYS A O 1
ATOM 720 N N . VAL A 1 91 ? 8.016 -3.189 -28.071 1.00 88.50 91 VAL A N 1
ATOM 721 C CA . VAL A 1 91 ? 6.886 -2.393 -27.574 1.00 88.50 91 VAL A CA 1
ATOM 722 C C . VAL A 1 91 ? 6.220 -3.126 -26.413 1.00 88.50 91 VAL A C 1
ATOM 724 O O . VAL A 1 91 ? 6.056 -2.545 -25.339 1.00 88.50 91 VAL A O 1
ATOM 727 N N . ASN A 1 92 ? 5.903 -4.410 -26.582 1.00 92.25 92 ASN A N 1
ATOM 728 C CA . ASN A 1 92 ? 5.287 -5.222 -25.537 1.00 92.25 92 ASN A CA 1
ATOM 729 C C . ASN A 1 92 ? 6.159 -5.297 -24.282 1.00 92.25 92 ASN A C 1
ATOM 731 O O . ASN A 1 92 ? 5.645 -5.114 -23.183 1.00 92.25 92 ASN A O 1
ATOM 735 N N . GLU A 1 93 ? 7.467 -5.497 -24.428 1.00 91.94 93 GLU A N 1
ATOM 736 C CA . GLU A 1 93 ? 8.427 -5.484 -23.325 1.00 91.94 93 GLU A CA 1
ATOM 737 C C . GLU A 1 93 ? 8.404 -4.141 -22.586 1.00 91.94 93 GLU A C 1
ATOM 739 O O . GLU A 1 93 ? 8.237 -4.109 -21.365 1.00 91.94 93 GLU A O 1
ATOM 744 N N . SER A 1 94 ? 8.456 -3.028 -23.321 1.00 89.06 94 SER A N 1
ATOM 745 C CA . SER A 1 94 ? 8.413 -1.677 -22.746 1.00 89.06 94 SER A CA 1
ATOM 746 C C . SER A 1 94 ? 7.134 -1.432 -21.936 1.00 89.06 94 SER A C 1
ATOM 748 O O . SER A 1 94 ? 7.188 -0.922 -20.813 1.00 89.06 94 SER A O 1
ATOM 750 N N . PHE A 1 95 ? 5.973 -1.839 -22.459 1.00 92.25 95 PHE A N 1
ATOM 751 C CA . PHE A 1 95 ? 4.705 -1.730 -21.734 1.00 92.25 95 PHE A CA 1
ATOM 752 C C . PHE A 1 95 ? 4.617 -2.708 -20.560 1.00 92.25 95 PHE A C 1
ATOM 754 O O . PHE A 1 95 ? 4.098 -2.342 -19.504 1.00 92.25 95 PHE A O 1
ATOM 761 N N . ASN A 1 96 ? 5.142 -3.925 -20.699 1.00 95.00 96 ASN A N 1
ATOM 762 C CA . ASN A 1 96 ? 5.161 -4.917 -19.626 1.00 95.00 96 ASN A CA 1
ATOM 763 C C . ASN A 1 96 ? 6.032 -4.463 -18.451 1.00 95.00 96 ASN A C 1
ATOM 765 O O . ASN A 1 96 ? 5.633 -4.651 -17.305 1.00 95.00 96 ASN A O 1
ATOM 769 N N . ILE A 1 97 ? 7.151 -3.772 -18.696 1.00 94.00 97 ILE A N 1
ATOM 770 C CA . ILE A 1 97 ? 7.952 -3.144 -17.632 1.00 94.00 97 ILE A CA 1
ATOM 771 C C . ILE A 1 97 ? 7.095 -2.176 -16.804 1.00 94.00 97 ILE A C 1
ATOM 773 O O . ILE A 1 97 ? 7.165 -2.181 -15.574 1.00 94.00 97 ILE A O 1
ATOM 777 N N . ILE A 1 98 ? 6.272 -1.347 -17.454 1.00 92.94 98 ILE A N 1
ATOM 778 C CA . ILE A 1 98 ? 5.392 -0.403 -16.753 1.00 92.94 98 ILE A CA 1
ATOM 779 C C . ILE A 1 98 ? 4.261 -1.132 -16.019 1.00 92.94 98 ILE A C 1
ATOM 781 O O . ILE A 1 98 ? 4.016 -0.820 -14.854 1.00 92.94 98 ILE A O 1
ATOM 785 N N . LYS A 1 99 ? 3.617 -2.128 -16.643 1.00 94.19 99 LYS A N 1
ATOM 786 C CA . LYS A 1 99 ? 2.588 -2.959 -15.988 1.00 94.19 99 LYS A CA 1
ATOM 787 C C . LYS A 1 99 ? 3.129 -3.620 -14.719 1.00 94.19 99 LYS A C 1
ATOM 789 O O . LYS A 1 99 ? 2.548 -3.449 -13.653 1.00 94.19 99 LYS A O 1
ATOM 794 N N . ASN A 1 100 ? 4.303 -4.243 -14.804 1.00 95.19 100 ASN A N 1
ATOM 795 C CA . ASN A 1 100 ? 4.953 -4.891 -13.666 1.00 95.19 100 ASN A CA 1
ATOM 796 C C . ASN A 1 100 ? 5.262 -3.897 -12.535 1.00 95.19 100 ASN A C 1
ATOM 798 O O . ASN A 1 100 ? 5.097 -4.223 -11.361 1.00 95.19 100 ASN A O 1
ATOM 802 N N . LYS A 1 101 ? 5.671 -2.662 -12.862 1.00 93.38 101 LYS A N 1
ATOM 803 C CA . LYS A 1 101 ? 5.876 -1.602 -11.858 1.00 93.38 101 LYS A CA 1
ATOM 804 C C . LYS A 1 101 ? 4.572 -1.201 -11.164 1.00 93.38 101 LYS A C 1
ATOM 806 O O . LYS A 1 101 ? 4.578 -0.996 -9.950 1.00 93.38 101 LYS A O 1
ATOM 811 N N . ILE A 1 102 ? 3.473 -1.095 -11.912 1.00 92.38 102 ILE A N 1
ATOM 812 C CA . ILE A 1 102 ? 2.143 -0.804 -11.355 1.00 92.38 102 ILE A CA 1
ATOM 813 C C . ILE A 1 102 ? 1.710 -1.935 -10.415 1.00 92.38 102 ILE A C 1
ATOM 815 O O . ILE A 1 102 ? 1.294 -1.665 -9.287 1.00 92.38 102 ILE A O 1
ATOM 819 N N . ASP A 1 103 ? 1.859 -3.188 -10.845 1.00 95.12 103 ASP A N 1
ATOM 820 C CA . ASP A 1 103 ? 1.501 -4.362 -10.048 1.00 95.12 103 ASP A CA 1
ATOM 821 C C . ASP A 1 103 ? 2.313 -4.441 -8.753 1.00 95.12 103 ASP A C 1
ATOM 823 O O . ASP A 1 103 ? 1.741 -4.597 -7.672 1.00 95.12 103 ASP A O 1
ATOM 827 N N . LEU A 1 104 ? 3.630 -4.243 -8.836 1.00 95.00 104 LEU A N 1
ATOM 828 C CA . LEU A 1 104 ? 4.498 -4.211 -7.663 1.00 95.00 104 LEU A CA 1
ATOM 829 C C . LEU A 1 104 ? 4.068 -3.115 -6.679 1.00 95.00 104 LEU A C 1
ATOM 831 O O . LEU A 1 104 ? 3.964 -3.361 -5.476 1.00 95.00 104 LEU A O 1
ATOM 835 N N . ARG A 1 105 ? 3.766 -1.908 -7.177 1.00 92.50 105 ARG A N 1
ATOM 836 C CA . ARG A 1 105 ? 3.307 -0.801 -6.327 1.00 92.50 105 ARG A CA 1
ATOM 837 C C . ARG A 1 105 ? 1.971 -1.116 -5.655 1.00 92.50 105 ARG A C 1
ATOM 839 O O . ARG A 1 105 ? 1.807 -0.792 -4.478 1.00 92.50 105 ARG A O 1
ATOM 846 N N . ARG A 1 106 ? 1.039 -1.756 -6.368 1.00 94.44 106 ARG A N 1
ATOM 847 C CA . ARG A 1 106 ? -0.244 -2.205 -5.809 1.00 94.44 106 ARG A CA 1
ATOM 848 C C . ARG A 1 106 ? -0.031 -3.170 -4.645 1.00 94.44 106 ARG A C 1
ATOM 850 O O . ARG A 1 106 ? -0.641 -2.978 -3.597 1.00 94.44 106 ARG A O 1
ATOM 857 N N . GLU A 1 107 ? 0.812 -4.186 -4.812 1.00 95.81 107 GLU A N 1
ATOM 858 C CA . GLU A 1 107 ? 1.044 -5.185 -3.759 1.00 95.81 107 GLU A CA 1
ATOM 859 C C . GLU A 1 107 ? 1.751 -4.590 -2.533 1.00 95.81 107 GLU A C 1
ATOM 861 O O . GLU A 1 107 ? 1.368 -4.888 -1.401 1.00 95.81 107 GLU A O 1
ATOM 866 N N . ILE A 1 108 ? 2.700 -3.668 -2.735 1.00 91.94 108 ILE A N 1
ATOM 867 C CA . ILE A 1 108 ? 3.325 -2.916 -1.633 1.00 91.94 108 ILE A CA 1
ATOM 868 C C . ILE A 1 108 ? 2.268 -2.132 -0.844 1.00 91.94 108 ILE A C 1
ATOM 870 O O . ILE A 1 108 ? 2.203 -2.247 0.378 1.00 91.94 108 ILE A O 1
ATOM 874 N N . LEU A 1 109 ? 1.405 -1.378 -1.533 1.00 92.12 109 LEU A N 1
ATOM 875 C CA . LEU A 1 109 ? 0.364 -0.576 -0.883 1.00 92.12 109 LEU A CA 1
ATOM 876 C C . LEU A 1 109 ? -0.649 -1.433 -0.124 1.00 92.12 109 LEU A C 1
ATOM 878 O O . LEU A 1 109 ? -1.033 -1.069 0.984 1.00 92.12 109 LEU A O 1
ATOM 882 N N . LYS A 1 110 ? -1.072 -2.571 -0.691 1.00 93.62 110 LYS A N 1
ATOM 883 C CA . LYS A 1 110 ? -1.957 -3.518 0.006 1.00 93.62 110 LYS A CA 1
ATOM 884 C C . LYS A 1 110 ? -1.345 -3.963 1.330 1.00 93.62 110 LYS A C 1
ATOM 886 O O . LYS A 1 110 ? -2.025 -3.927 2.351 1.00 93.62 110 LYS A O 1
ATOM 891 N N . LYS A 1 111 ? -0.062 -4.342 1.313 1.00 94.56 111 LYS A N 1
ATOM 892 C CA . LYS A 1 111 ? 0.653 -4.782 2.513 1.00 94.56 111 LYS A CA 1
ATOM 893 C C . LYS A 1 111 ? 0.763 -3.658 3.543 1.00 94.56 111 LYS A C 1
ATOM 895 O O . LYS A 1 111 ? 0.398 -3.865 4.691 1.00 94.56 111 LYS A O 1
ATOM 900 N N . GLU A 1 112 ? 1.198 -2.468 3.130 1.00 92.12 112 GLU A N 1
ATOM 9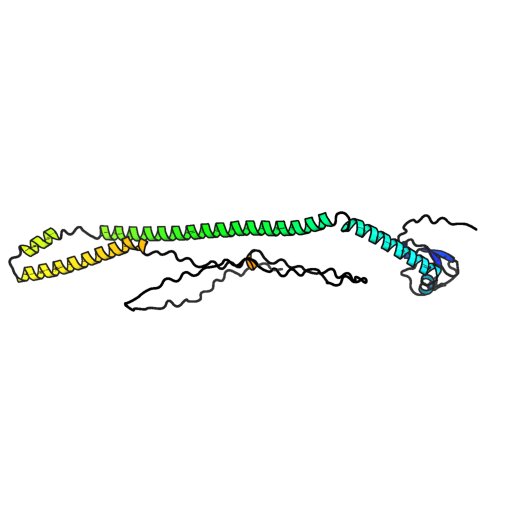01 C CA . GLU A 1 112 ? 1.333 -1.307 4.022 1.00 92.12 112 GLU A CA 1
ATOM 902 C C . GLU A 1 112 ? 0.003 -0.904 4.671 1.00 92.12 112 GLU A C 1
ATOM 904 O O . GLU A 1 112 ? -0.041 -0.624 5.868 1.00 92.12 112 GLU A O 1
ATOM 909 N N . ILE A 1 113 ? -1.085 -0.871 3.895 1.00 91.19 113 ILE A N 1
ATOM 910 C CA . ILE A 1 113 ? -2.415 -0.526 4.410 1.00 91.19 113 ILE A CA 1
ATOM 911 C C . ILE A 1 113 ? -2.903 -1.602 5.381 1.00 91.19 113 ILE A C 1
ATOM 913 O O . ILE A 1 113 ? -3.376 -1.252 6.458 1.00 91.19 113 ILE A O 1
ATOM 917 N N . SER A 1 114 ? -2.753 -2.886 5.037 1.00 92.88 114 SER A N 1
ATOM 918 C CA . SER A 1 114 ? -3.140 -3.993 5.922 1.00 92.88 114 SER A CA 1
ATOM 919 C C . SER A 1 114 ? -2.410 -3.912 7.258 1.00 92.88 114 SER A C 1
ATOM 921 O O . SER A 1 114 ? -3.053 -3.908 8.299 1.00 92.88 114 SER A O 1
ATOM 923 N N . THR A 1 115 ? -1.084 -3.748 7.237 1.00 94.62 115 THR A N 1
ATOM 924 C CA . THR A 1 115 ? -0.286 -3.640 8.464 1.00 94.62 115 THR A CA 1
ATOM 925 C C . THR A 1 115 ? -0.733 -2.466 9.331 1.00 94.62 115 THR A C 1
ATOM 927 O O . THR A 1 115 ? -0.891 -2.630 10.534 1.00 94.62 115 THR A O 1
ATOM 930 N N . LYS A 1 116 ? -1.017 -1.302 8.736 1.00 92.69 116 LYS A N 1
ATOM 931 C CA . LYS A 1 116 ? -1.509 -0.140 9.492 1.00 92.69 116 LYS A CA 1
ATOM 932 C C . LYS A 1 116 ? -2.896 -0.356 10.095 1.00 92.69 116 LYS A C 1
ATOM 934 O O . LYS A 1 116 ? -3.160 0.142 11.186 1.00 92.69 116 LYS A O 1
ATOM 939 N N . ILE A 1 117 ? -3.782 -1.064 9.392 1.00 92.62 117 ILE A N 1
ATOM 940 C CA . ILE A 1 117 ? -5.096 -1.444 9.927 1.00 92.62 117 ILE A CA 1
ATOM 941 C C . ILE A 1 117 ? -4.909 -2.360 11.136 1.00 92.62 117 ILE A C 1
ATOM 943 O O . ILE A 1 117 ? -5.505 -2.105 12.182 1.00 92.62 117 ILE A O 1
ATOM 947 N N . ASP A 1 118 ? -4.054 -3.375 11.014 1.00 95.50 118 ASP A N 1
ATOM 948 C CA . ASP A 1 118 ? -3.793 -4.334 12.088 1.00 95.50 118 ASP A CA 1
ATOM 949 C C . ASP A 1 118 ? -3.184 -3.640 13.315 1.00 95.50 118 ASP A C 1
ATOM 951 O O . ASP A 1 118 ? -3.684 -3.807 14.429 1.00 95.50 118 ASP A O 1
ATOM 955 N N . GLU A 1 119 ? -2.169 -2.794 13.116 1.00 95.88 119 GLU A N 1
ATOM 956 C CA . GLU A 1 119 ? -1.532 -1.998 14.173 1.00 95.88 119 GLU A CA 1
ATOM 957 C C . GLU A 1 119 ? -2.542 -1.114 14.911 1.00 95.88 119 GLU A C 1
ATOM 959 O O . GLU A 1 119 ? -2.603 -1.139 16.143 1.00 95.88 119 GLU A O 1
ATOM 964 N N . TYR A 1 120 ? -3.368 -0.377 14.166 1.00 94.44 120 TYR A N 1
ATOM 965 C CA . TYR A 1 120 ? -4.385 0.493 14.747 1.00 94.44 120 TYR A CA 1
ATOM 966 C C . TYR A 1 120 ? -5.459 -0.304 15.497 1.00 94.44 120 TYR A C 1
ATOM 968 O O . TYR A 1 120 ? -5.845 0.060 16.607 1.00 94.44 120 TYR A O 1
ATOM 976 N N . SER A 1 121 ? -5.910 -1.431 14.935 1.00 94.56 121 SER A N 1
ATOM 977 C CA . SER A 1 121 ? -6.886 -2.305 15.595 1.00 94.56 121 SER A CA 1
ATOM 978 C C . SER A 1 121 ? -6.358 -2.827 16.934 1.00 94.56 121 SER A C 1
ATOM 980 O O . SER A 1 121 ? -7.069 -2.820 17.939 1.00 94.56 121 SER A O 1
ATOM 982 N N . LEU A 1 122 ? -5.078 -3.202 16.972 1.00 95.44 122 LEU A N 1
ATOM 983 C CA . LEU A 1 122 ? -4.418 -3.707 18.165 1.00 95.44 122 LEU A CA 1
ATOM 984 C C . LEU A 1 122 ? -4.256 -2.612 19.224 1.00 95.44 122 LEU A C 1
ATOM 986 O O . LEU A 1 122 ? -4.427 -2.874 20.414 1.00 95.44 122 LEU A O 1
ATOM 990 N N . GLU A 1 123 ? -3.954 -1.383 18.807 1.00 95.88 123 GLU A N 1
ATOM 991 C CA . GLU A 1 123 ? -3.920 -0.221 19.697 1.00 95.88 123 GLU A CA 1
ATOM 992 C C . GLU A 1 123 ? -5.293 0.047 20.330 1.00 95.88 123 GLU A C 1
ATOM 994 O O . GLU A 1 123 ? -5.381 0.211 21.550 1.00 95.88 123 GLU A O 1
ATOM 999 N N . MET A 1 124 ? -6.369 0.012 19.537 1.00 93.69 124 MET A N 1
ATOM 1000 C CA . MET A 1 124 ? -7.734 0.194 20.040 1.00 93.69 124 MET A CA 1
ATOM 1001 C C . MET A 1 124 ? -8.119 -0.868 21.075 1.00 93.69 124 MET A C 1
ATOM 1003 O O . MET A 1 124 ? -8.651 -0.529 22.134 1.00 93.69 124 MET A O 1
ATOM 1007 N N . VAL A 1 125 ? -7.824 -2.142 20.799 1.00 94.94 125 VAL A N 1
ATOM 1008 C CA . VAL A 1 125 ? -8.099 -3.245 21.735 1.00 94.94 125 VAL A CA 1
ATOM 1009 C C . VAL A 1 125 ? -7.316 -3.057 23.033 1.00 94.94 125 VAL A C 1
ATOM 1011 O O . VAL A 1 125 ? -7.903 -3.105 24.112 1.00 94.94 125 VAL A O 1
ATOM 1014 N N . ARG A 1 126 ? -6.017 -2.742 22.956 1.00 96.25 126 ARG A N 1
ATOM 1015 C CA . ARG A 1 126 ? -5.195 -2.479 24.150 1.00 96.25 126 ARG A CA 1
ATOM 1016 C C . ARG A 1 126 ? -5.720 -1.307 24.974 1.00 96.25 126 ARG A C 1
ATOM 1018 O O . ARG A 1 126 ? -5.685 -1.361 26.202 1.00 96.25 126 ARG A O 1
ATOM 1025 N N . ALA A 1 127 ? -6.190 -0.242 24.326 1.00 93.19 127 ALA A N 1
ATOM 1026 C CA . ALA A 1 127 ? -6.774 0.900 25.021 1.00 93.19 127 ALA A CA 1
ATOM 1027 C C . ALA A 1 127 ? -8.037 0.500 25.802 1.00 93.19 127 ALA A C 1
ATOM 1029 O O . ALA A 1 127 ? -8.185 0.899 26.960 1.00 93.19 127 ALA A O 1
ATOM 1030 N N . LEU A 1 128 ? -8.898 -0.334 25.207 1.00 93.75 128 LEU A N 1
ATOM 1031 C CA . LEU A 1 128 ? -10.076 -0.886 25.880 1.00 93.75 128 LEU A CA 1
ATOM 1032 C C . LEU A 1 128 ? -9.692 -1.791 27.056 1.00 93.75 128 LEU A C 1
ATOM 1034 O O . LEU A 1 128 ? -10.210 -1.595 28.152 1.00 93.75 128 LEU A O 1
ATOM 1038 N N . GLU A 1 129 ? -8.740 -2.708 26.876 1.00 94.62 129 GLU A N 1
ATOM 1039 C CA . GLU A 1 129 ? -8.258 -3.593 27.950 1.00 94.62 129 GLU A CA 1
ATOM 1040 C C . GLU A 1 129 ? -7.644 -2.812 29.124 1.00 94.62 129 GLU A C 1
ATOM 1042 O O . GLU A 1 129 ? -7.813 -3.171 30.292 1.00 94.62 129 GLU A O 1
ATOM 1047 N N . MET A 1 130 ? -6.905 -1.733 28.843 1.00 94.38 130 MET A N 1
ATOM 1048 C CA . MET A 1 130 ? -6.364 -0.866 29.892 1.00 94.38 130 MET A CA 1
ATOM 1049 C C . MET A 1 130 ? -7.475 -0.173 30.677 1.00 94.38 130 MET A C 1
ATOM 1051 O O . MET A 1 130 ? -7.378 -0.058 31.900 1.00 94.38 130 MET A O 1
ATOM 1055 N N . GLU A 1 131 ? -8.517 0.297 29.997 1.00 91.75 131 GLU A N 1
ATOM 1056 C CA . GLU A 1 131 ? -9.639 0.958 30.656 1.00 91.75 131 GLU A CA 1
ATOM 1057 C C . GLU A 1 131 ? -10.489 -0.030 31.462 1.00 91.75 131 GLU A C 1
ATOM 1059 O O . GLU A 1 131 ? -10.838 0.260 32.607 1.00 91.75 131 GLU A O 1
ATOM 1064 N N . GLU A 1 132 ? -10.721 -1.235 30.935 1.00 93.00 132 GLU A N 1
ATOM 1065 C CA . GLU A 1 132 ? -11.345 -2.343 31.663 1.00 93.00 132 GLU A CA 1
ATOM 1066 C C . GLU A 1 132 ? -10.593 -2.632 32.969 1.00 93.00 132 GLU A C 1
ATOM 1068 O O . GLU A 1 132 ? -11.191 -2.651 34.048 1.00 93.00 132 GLU A O 1
ATOM 1073 N N . LYS A 1 133 ? -9.261 -2.766 32.908 1.00 95.25 133 LYS A N 1
ATOM 1074 C CA . LYS A 1 133 ? -8.425 -2.983 34.099 1.00 95.25 133 LYS A CA 1
ATOM 1075 C C . LYS A 1 133 ? -8.571 -1.856 35.123 1.00 95.25 133 LYS A C 1
ATOM 1077 O O . LYS A 1 133 ? -8.686 -2.136 36.317 1.00 95.25 133 LYS A O 1
ATOM 1082 N N . LYS A 1 134 ? -8.600 -0.588 34.693 1.00 92.44 134 LYS A N 1
ATOM 1083 C CA . LYS A 1 134 ? -8.813 0.554 35.607 1.00 92.44 134 LYS A CA 1
ATOM 1084 C C . LYS A 1 134 ? -10.188 0.509 36.269 1.00 92.44 134 LYS A C 1
ATOM 1086 O O . LYS A 1 134 ? -10.298 0.784 37.469 1.00 92.44 134 LYS A O 1
ATOM 1091 N N . ILE A 1 135 ? -11.221 0.158 35.505 1.00 91.38 135 ILE A N 1
ATOM 1092 C CA . ILE A 1 135 ? -12.585 0.002 36.015 1.00 91.38 135 ILE A CA 1
ATOM 1093 C C . ILE A 1 135 ? -12.622 -1.110 37.065 1.00 91.38 135 ILE A C 1
ATOM 1095 O O . ILE A 1 135 ? -13.085 -0.868 38.179 1.00 91.38 135 ILE A O 1
ATOM 1099 N N . LEU A 1 136 ? -12.060 -2.285 36.768 1.00 92.44 136 LEU A N 1
ATOM 1100 C CA . LEU A 1 136 ? -12.010 -3.416 37.698 1.00 92.44 136 LEU A CA 1
ATOM 1101 C C . LEU A 1 136 ? -11.281 -3.067 39.001 1.00 92.44 136 LEU A C 1
ATOM 1103 O O . LEU A 1 136 ? -11.779 -3.370 40.085 1.00 92.44 136 LEU A O 1
ATOM 1107 N N . VAL A 1 137 ? -10.139 -2.376 38.918 1.00 93.62 137 VAL A N 1
ATOM 1108 C CA . VAL A 1 137 ? -9.409 -1.895 40.106 1.00 93.62 137 VAL A CA 1
ATOM 1109 C C . VAL A 1 137 ? -10.269 -0.938 40.938 1.00 93.62 137 VAL A C 1
ATOM 1111 O O . VAL A 1 137 ? -10.267 -1.025 42.166 1.00 93.62 137 VAL A O 1
ATOM 1114 N N . SER A 1 138 ? -11.019 -0.044 40.290 1.00 89.19 138 SER A N 1
ATOM 1115 C CA . SER A 1 138 ? -11.896 0.914 40.975 1.00 89.19 138 SER A CA 1
ATOM 1116 C C . SER A 1 138 ? -13.076 0.222 41.662 1.00 89.19 138 SER A C 1
ATOM 1118 O O . SER A 1 138 ? -13.381 0.535 42.811 1.00 89.19 138 SER A O 1
ATOM 1120 N N . ILE A 1 139 ? -13.690 -0.764 40.997 1.00 88.44 139 ILE A N 1
ATOM 1121 C CA . ILE A 1 139 ? -14.755 -1.598 41.574 1.00 88.44 139 ILE A CA 1
ATOM 1122 C C . ILE A 1 139 ? -14.225 -2.347 42.797 1.00 88.44 139 ILE A C 1
ATOM 1124 O O . ILE A 1 139 ? -14.847 -2.301 43.854 1.00 88.44 139 ILE A O 1
ATOM 1128 N N . LYS A 1 140 ? -13.058 -2.992 42.679 1.00 90.00 140 LYS A N 1
ATOM 1129 C CA . LYS A 1 140 ? -12.462 -3.768 43.771 1.00 90.00 140 LYS A CA 1
ATOM 1130 C C . LYS A 1 140 ? -12.219 -2.912 45.018 1.00 90.00 140 LYS A C 1
ATOM 1132 O O . LYS A 1 140 ? -12.670 -3.290 46.093 1.00 90.00 140 LYS A O 1
ATOM 1137 N N . LYS A 1 141 ? -11.607 -1.731 44.866 1.00 87.88 141 LYS A N 1
ATOM 1138 C CA . LYS A 1 141 ? -11.394 -0.789 45.982 1.00 87.88 141 LYS A CA 1
ATOM 1139 C C . LYS A 1 141 ? -12.705 -0.389 46.660 1.00 87.88 141 LYS A C 1
ATOM 1141 O O . LYS A 1 141 ? -12.782 -0.335 47.879 1.00 87.88 141 LYS A O 1
ATOM 1146 N N . MET A 1 142 ? -13.750 -0.130 45.877 1.00 83.31 142 MET A N 1
ATOM 1147 C CA . MET A 1 142 ? -15.054 0.268 46.413 1.00 83.31 142 MET A CA 1
ATOM 1148 C C . MET A 1 142 ? -15.799 -0.879 47.099 1.00 83.31 142 MET A C 1
ATOM 1150 O O . MET A 1 142 ? -16.557 -0.627 48.032 1.00 83.31 142 MET A O 1
ATOM 1154 N N . LEU A 1 143 ? -15.601 -2.123 46.659 1.00 83.88 143 LEU A N 1
ATOM 1155 C CA . LEU A 1 143 ? -16.123 -3.301 47.353 1.00 83.88 143 LEU A CA 1
ATOM 1156 C C . LEU A 1 143 ? -15.394 -3.530 48.682 1.00 83.88 143 LEU A C 1
ATOM 1158 O O . LEU A 1 143 ? -16.050 -3.811 49.675 1.00 83.88 143 LEU A O 1
ATOM 1162 N N . GLU A 1 144 ? -14.073 -3.339 48.720 1.00 83.50 144 GLU A N 1
ATOM 1163 C CA . GLU A 1 144 ? -13.269 -3.432 49.949 1.00 83.50 144 GLU A CA 1
ATOM 1164 C C . GLU A 1 144 ? -13.624 -2.336 50.970 1.00 83.50 144 GLU A C 1
ATOM 1166 O O . GLU A 1 144 ? -13.593 -2.585 52.169 1.00 83.50 144 GLU A O 1
ATOM 1171 N N . MET A 1 145 ? -13.990 -1.132 50.512 1.00 75.31 145 MET A N 1
ATOM 1172 C CA . MET A 1 145 ? -14.415 -0.023 51.384 1.00 75.31 145 MET A CA 1
ATOM 1173 C C . MET A 1 145 ? -15.885 -0.105 51.815 1.00 75.31 145 MET A C 1
ATOM 1175 O O . MET A 1 145 ? -16.294 0.572 52.760 1.00 75.31 145 MET A O 1
ATOM 1179 N N . ASN A 1 146 ? -16.712 -0.884 51.116 1.00 70.38 146 ASN A N 1
ATOM 1180 C CA . ASN A 1 146 ? -18.098 -1.084 51.506 1.00 70.38 146 ASN A CA 1
ATOM 1181 C C . ASN A 1 146 ? -18.194 -2.257 52.476 1.00 70.38 146 ASN A C 1
ATOM 1183 O O . ASN A 1 146 ? -18.502 -3.377 52.079 1.00 70.38 146 ASN A O 1
ATOM 1187 N N . ASP A 1 147 ? -18.020 -1.965 53.765 1.00 65.38 147 ASP A N 1
ATOM 1188 C CA . ASP A 1 147 ? -18.433 -2.892 54.813 1.00 65.38 147 ASP A CA 1
ATOM 1189 C C . ASP A 1 147 ? -19.899 -3.299 54.607 1.00 65.38 147 ASP A C 1
ATOM 1191 O O . ASP A 1 147 ? -20.767 -2.462 54.297 1.00 65.38 147 ASP A O 1
ATOM 1195 N N . LEU A 1 148 ? -20.160 -4.594 54.803 1.00 58.66 148 LEU A N 1
ATOM 1196 C CA . LEU A 1 148 ? -21.488 -5.192 54.915 1.00 58.66 148 LEU A CA 1
ATOM 1197 C C . LEU A 1 148 ? -22.152 -4.671 56.195 1.00 58.66 148 LEU A C 1
ATOM 1199 O O . LEU A 1 148 ? -22.246 -5.361 57.207 1.00 58.66 148 LEU A O 1
ATOM 1203 N N . VAL A 1 149 ? -22.589 -3.414 56.169 1.00 64.06 149 VAL A N 1
ATOM 1204 C CA . VAL A 1 149 ? -23.440 -2.864 57.220 1.00 64.06 149 VAL A CA 1
ATOM 1205 C C . VAL A 1 149 ? -24.774 -3.592 57.131 1.00 64.06 149 VAL A C 1
ATOM 1207 O O . VAL A 1 149 ? -25.501 -3.449 56.147 1.00 64.06 149 VAL A O 1
ATOM 1210 N N . ASP A 1 150 ? -25.096 -4.381 58.154 1.00 74.44 150 ASP A N 1
ATOM 1211 C CA . ASP A 1 150 ? -26.396 -5.029 58.240 1.00 74.44 150 ASP A CA 1
ATOM 1212 C C . ASP A 1 150 ? -27.476 -4.001 58.608 1.00 74.44 150 ASP A C 1
ATOM 1214 O O . ASP A 1 150 ? -27.801 -3.746 59.773 1.00 74.44 150 ASP A O 1
ATOM 1218 N N . PHE A 1 151 ? -28.042 -3.388 57.570 1.00 80.06 151 PHE A N 1
ATOM 1219 C CA . PHE A 1 151 ? -29.156 -2.454 57.690 1.00 80.06 151 PHE A CA 1
ATOM 1220 C C . PHE A 1 151 ? -30.408 -3.097 58.296 1.00 80.06 151 PHE A C 1
ATOM 1222 O O . PHE A 1 151 ? -31.273 -2.372 58.787 1.00 80.06 151 PHE A O 1
ATOM 1229 N N . LYS A 1 152 ? -30.509 -4.434 58.312 1.00 81.62 152 LYS A N 1
ATOM 1230 C CA . LYS A 1 152 ? -31.614 -5.148 58.956 1.00 81.62 152 LYS A CA 1
ATOM 1231 C C . LYS A 1 152 ? -31.516 -5.025 60.475 1.00 81.62 152 LYS A C 1
ATOM 1233 O O . LYS A 1 152 ? -32.465 -4.557 61.100 1.00 81.62 152 LYS A O 1
ATOM 1238 N N . THR A 1 153 ? -30.339 -5.306 61.033 1.00 80.94 153 THR A N 1
ATOM 1239 C CA . THR A 1 153 ? -30.062 -5.121 62.465 1.00 80.94 153 THR A CA 1
ATOM 1240 C C . THR A 1 153 ? -30.193 -3.648 62.874 1.00 80.94 153 THR A C 1
ATOM 1242 O O . THR A 1 153 ? -30.844 -3.341 63.873 1.00 80.94 153 THR A O 1
ATOM 1245 N N . LYS A 1 154 ? -29.670 -2.700 62.075 1.00 83.44 154 LYS A N 1
ATOM 1246 C CA . LYS A 1 154 ? -29.844 -1.259 62.363 1.00 83.44 154 LYS A CA 1
ATOM 1247 C C . LYS A 1 154 ? -31.315 -0.839 62.374 1.00 83.44 154 LYS A C 1
ATOM 1249 O O . LYS A 1 154 ? -31.727 -0.092 63.256 1.00 83.44 154 LYS A O 1
ATOM 1254 N N . LYS A 1 155 ? -32.121 -1.333 61.429 1.00 87.38 155 LYS A N 1
ATOM 1255 C CA . LYS A 1 155 ? -33.562 -1.058 61.380 1.00 87.38 155 LYS A CA 1
ATOM 1256 C C . LYS A 1 155 ? -34.278 -1.584 62.625 1.00 87.38 155 LYS A C 1
ATOM 1258 O O . LYS A 1 155 ? -35.084 -0.856 63.198 1.00 87.38 155 LYS A O 1
ATOM 1263 N N . GLU A 1 156 ? -33.982 -2.805 63.066 1.00 86.31 156 GLU A N 1
ATOM 1264 C CA . GLU A 1 156 ? -34.582 -3.391 64.276 1.00 86.31 156 GLU A CA 1
ATOM 1265 C C . GLU A 1 156 ? -34.315 -2.534 65.526 1.00 86.31 156 GLU A C 1
ATOM 1267 O O . GLU A 1 156 ? -35.250 -2.265 66.283 1.00 86.31 156 GLU A O 1
ATOM 1272 N N . VAL A 1 157 ? -33.098 -1.993 65.679 1.00 85.31 157 VAL A N 1
ATOM 1273 C CA . VAL A 1 157 ? -32.752 -1.048 66.762 1.00 85.31 157 VAL A CA 1
ATOM 1274 C C . VAL A 1 157 ? -33.630 0.207 66.722 1.00 85.31 157 VAL A C 1
ATOM 1276 O O . VAL A 1 157 ? -34.203 0.585 67.742 1.00 85.31 157 VAL A O 1
ATOM 1279 N N . VAL A 1 158 ? -33.812 0.823 65.547 1.00 85.56 158 VAL A N 1
ATOM 1280 C CA . VAL A 1 158 ? -34.704 1.992 65.401 1.00 85.56 158 VAL A CA 1
ATOM 1281 C C . VAL A 1 158 ? -36.154 1.636 65.746 1.00 85.56 158 VAL A C 1
ATOM 1283 O O . VAL A 1 158 ? -36.878 2.436 66.339 1.00 85.56 158 VAL A O 1
ATOM 1286 N N . THR A 1 159 ? -36.602 0.432 65.383 1.00 84.62 159 THR A N 1
ATOM 1287 C CA . THR A 1 159 ? -38.002 0.019 65.566 1.00 84.62 159 THR A CA 1
ATOM 1288 C C . THR A 1 159 ? -38.348 -0.183 67.042 1.00 84.62 159 THR A C 1
ATOM 1290 O O . THR A 1 159 ? -39.431 0.232 67.467 1.00 84.62 159 THR A O 1
ATOM 1293 N N . ASN A 1 160 ? -37.413 -0.754 67.806 1.00 87.56 160 ASN A N 1
ATOM 1294 C CA . ASN A 1 160 ? -37.569 -1.094 69.221 1.00 87.56 160 ASN A CA 1
ATOM 1295 C C . ASN A 1 160 ? -37.349 0.090 70.181 1.00 87.56 160 ASN A C 1
ATOM 1297 O O . ASN A 1 160 ? -37.669 -0.031 71.362 1.00 87.56 160 ASN A O 1
ATOM 1301 N N . GLU A 1 161 ? -36.850 1.233 69.697 1.00 88.56 161 GLU A N 1
ATOM 1302 C CA . GLU A 1 161 ? -36.693 2.441 70.512 1.00 88.56 161 GLU A CA 1
ATOM 1303 C C . GLU A 1 161 ? -38.061 2.989 70.966 1.00 88.56 161 GLU A C 1
ATOM 1305 O O . GLU A 1 161 ? -38.975 3.199 70.149 1.00 88.56 161 GLU A O 1
ATOM 1310 N N . GLN A 1 162 ? -38.189 3.210 72.278 1.00 85.06 162 GLN A N 1
ATOM 1311 C CA . GLN A 1 162 ? -39.408 3.679 72.947 1.00 85.06 162 GLN A CA 1
ATOM 1312 C C . GLN A 1 162 ? -39.410 5.200 73.128 1.00 85.06 162 GLN A C 1
ATOM 1314 O O . GLN A 1 162 ? -40.476 5.819 73.146 1.00 85.06 162 GLN A O 1
ATOM 1319 N N . ASN A 1 163 ? -38.233 5.826 73.222 1.00 93.75 163 ASN A N 1
ATOM 1320 C CA . ASN A 1 163 ? -38.127 7.275 73.299 1.00 93.75 163 ASN A CA 1
ATOM 1321 C C . ASN A 1 163 ? -38.347 7.899 71.912 1.00 93.75 163 ASN A C 1
ATOM 1323 O O . ASN A 1 163 ? -37.530 7.753 71.003 1.00 93.75 163 ASN A O 1
ATOM 1327 N N . VAL A 1 164 ? -39.444 8.646 71.761 1.00 89.06 164 VAL A N 1
ATOM 1328 C CA . VAL A 1 164 ? -39.853 9.255 70.483 1.00 89.06 164 VAL A CA 1
ATOM 1329 C C . VAL A 1 164 ? -38.764 10.156 69.889 1.00 89.06 164 VAL A C 1
ATOM 1331 O O . VAL A 1 164 ? -38.518 10.103 68.686 1.00 89.06 164 VAL A O 1
ATOM 1334 N N . VAL A 1 165 ? -38.072 10.950 70.713 1.00 91.31 165 VAL A N 1
ATOM 1335 C CA . VAL A 1 165 ? -37.023 11.873 70.246 1.00 91.31 165 VAL A CA 1
ATOM 1336 C C . VAL A 1 165 ? -35.796 11.101 69.755 1.00 91.31 165 VAL A C 1
ATOM 1338 O O . VAL A 1 165 ? -35.265 11.396 68.684 1.00 91.31 165 VAL A O 1
ATOM 1341 N N . GLN A 1 166 ? -35.364 10.075 70.494 1.00 90.38 166 GLN A N 1
ATOM 1342 C CA . GLN A 1 166 ? -34.241 9.223 70.082 1.00 90.38 166 GLN A CA 1
ATOM 1343 C C . GLN A 1 166 ? -34.575 8.429 68.819 1.00 90.38 166 GLN A C 1
ATOM 1345 O O . GLN A 1 166 ? -33.757 8.362 67.902 1.00 90.38 166 GLN A O 1
ATOM 1350 N N . LYS A 1 167 ? -35.802 7.914 68.719 1.00 91.44 167 LYS A N 1
ATOM 1351 C CA . LYS A 1 167 ? -36.296 7.203 67.538 1.00 91.44 167 LYS A CA 1
ATOM 1352 C C . LYS A 1 167 ? -36.259 8.069 66.280 1.00 91.44 167 LYS A C 1
ATOM 1354 O O . LYS A 1 167 ? -35.817 7.594 65.233 1.00 91.44 167 LYS A O 1
ATOM 1359 N N . ILE A 1 168 ? -36.680 9.334 66.376 1.00 90.12 168 ILE A N 1
ATOM 1360 C CA . ILE A 1 168 ? -36.605 10.293 65.262 1.00 90.12 168 ILE A CA 1
ATOM 1361 C C . ILE A 1 168 ? -35.147 10.494 64.830 1.00 90.12 168 ILE A C 1
ATOM 1363 O O . ILE A 1 168 ? -34.842 10.332 63.651 1.00 90.12 168 ILE A O 1
ATOM 1367 N N . ASN A 1 169 ? -34.234 10.760 65.770 1.00 91.75 169 ASN A N 1
ATOM 1368 C CA . ASN A 1 169 ? -32.814 10.967 65.454 1.00 91.75 169 ASN A CA 1
ATOM 1369 C C . ASN A 1 169 ? -32.168 9.731 64.804 1.00 91.75 169 ASN A C 1
ATOM 1371 O O . ASN A 1 169 ? -31.460 9.853 63.806 1.00 91.75 169 ASN A O 1
ATOM 1375 N N . LEU A 1 170 ? -32.444 8.535 65.332 1.00 90.69 170 LEU A N 1
ATOM 1376 C CA . LEU A 1 170 ? -31.964 7.275 64.761 1.00 90.69 170 LEU A CA 1
ATOM 1377 C C . LEU A 1 170 ? -32.518 7.036 63.350 1.00 90.69 170 LEU A C 1
ATOM 1379 O O . LEU A 1 170 ? -31.788 6.569 62.480 1.00 90.69 170 LEU A O 1
ATOM 1383 N N . THR A 1 171 ? -33.784 7.390 63.111 1.00 90.19 171 THR A N 1
ATOM 1384 C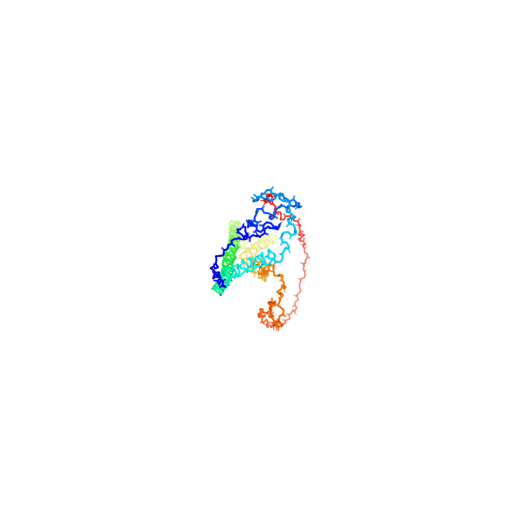 CA . THR A 1 171 ? -34.416 7.269 61.789 1.00 90.19 171 THR A CA 1
ATOM 1385 C C . THR A 1 171 ? -33.752 8.193 60.771 1.00 90.19 171 THR A C 1
ATOM 1387 O O . THR A 1 171 ? -33.399 7.736 59.687 1.00 90.19 171 THR A O 1
ATOM 1390 N N . VAL A 1 172 ? -33.528 9.463 61.127 1.00 91.56 172 VAL A N 1
ATOM 1391 C CA . VAL A 1 172 ? -32.871 10.443 60.244 1.00 91.56 172 VAL A CA 1
ATOM 1392 C C . VAL A 1 172 ? -31.444 10.006 59.904 1.00 91.56 172 VAL A C 1
ATOM 1394 O O . VAL A 1 172 ? -31.057 10.050 58.739 1.00 91.56 172 VAL A O 1
ATOM 1397 N N . ASN A 1 173 ? -30.683 9.522 60.890 1.00 90.62 173 ASN A N 1
ATOM 1398 C CA . ASN A 1 173 ? -29.326 9.014 60.665 1.00 90.62 173 ASN A CA 1
ATOM 1399 C C . ASN A 1 173 ? -29.310 7.751 59.787 1.00 90.62 173 ASN A C 1
ATOM 1401 O O . ASN A 1 173 ? -28.454 7.604 58.919 1.00 90.62 173 ASN A O 1
ATOM 1405 N N . LEU A 1 174 ? -30.263 6.835 59.984 1.00 88.81 174 LEU A N 1
ATOM 1406 C CA . LEU A 1 174 ? -30.377 5.644 59.143 1.00 88.81 174 LEU A CA 1
ATOM 1407 C C . LEU A 1 174 ? -30.744 6.014 57.697 1.00 88.81 174 LEU A C 1
ATOM 1409 O O . LEU A 1 174 ? -30.235 5.409 56.755 1.00 88.81 174 LEU A O 1
ATOM 1413 N N . GLU A 1 175 ? -31.610 7.011 57.511 1.00 90.88 175 GLU A N 1
ATOM 1414 C CA . GLU A 1 175 ? -32.007 7.503 56.192 1.00 90.88 175 GLU A CA 1
ATOM 1415 C C . GLU A 1 175 ? -30.831 8.132 55.431 1.00 90.88 175 GLU A C 1
ATOM 1417 O O . GLU A 1 175 ? -30.658 7.856 54.241 1.00 90.88 175 GLU A O 1
ATOM 1422 N N . THR A 1 176 ? -30.008 8.952 56.094 1.00 90.44 176 THR A N 1
ATOM 1423 C CA . THR A 1 176 ? -28.818 9.552 55.471 1.00 90.44 176 THR A CA 1
ATOM 1424 C C . THR A 1 176 ? -27.795 8.489 55.080 1.00 90.44 176 THR A C 1
ATOM 1426 O O . THR A 1 176 ? -27.355 8.475 53.930 1.00 90.44 176 THR A O 1
ATOM 1429 N N . GLU A 1 177 ? -27.501 7.532 55.965 1.00 88.69 177 GLU A N 1
ATOM 1430 C CA . GLU A 1 177 ? -26.611 6.407 55.649 1.00 88.69 177 GLU A CA 1
ATOM 1431 C C . GLU A 1 177 ? -27.118 5.564 54.464 1.00 88.69 177 GLU A C 1
ATOM 1433 O O . GLU A 1 177 ? -26.339 5.198 53.577 1.00 88.69 177 GLU A O 1
ATOM 1438 N N . LEU A 1 178 ? -28.422 5.259 54.421 1.00 88.00 178 LEU A N 1
ATOM 1439 C CA . LEU A 1 178 ? -29.033 4.507 53.321 1.00 88.00 178 LEU A CA 1
ATOM 1440 C C . LEU A 1 178 ? -28.936 5.266 51.998 1.00 88.00 178 LEU A C 1
ATOM 1442 O O . LEU A 1 178 ? -28.578 4.672 50.980 1.00 88.00 178 LEU A O 1
ATOM 1446 N N . LYS A 1 179 ? -29.219 6.573 52.001 1.00 90.38 179 LYS A N 1
ATOM 1447 C CA . LYS A 1 179 ? -29.095 7.425 50.809 1.00 90.38 179 LYS A CA 1
ATOM 1448 C C . LYS A 1 179 ? -27.670 7.420 50.261 1.00 90.38 179 LYS A C 1
ATOM 1450 O O . LYS A 1 179 ? -27.492 7.308 49.048 1.00 90.38 179 LYS A O 1
ATOM 1455 N N . ASP A 1 180 ? -26.666 7.493 51.127 1.00 87.88 180 ASP A N 1
ATOM 1456 C CA . ASP A 1 180 ? -25.266 7.471 50.701 1.00 87.88 180 ASP A CA 1
ATOM 1457 C C . ASP A 1 180 ? -24.851 6.098 50.154 1.00 87.88 180 ASP A C 1
ATOM 1459 O O . ASP A 1 180 ? -24.169 6.013 49.128 1.00 87.88 180 ASP A O 1
ATOM 1463 N N . LYS A 1 181 ? -25.334 5.001 50.752 1.00 86.19 181 LYS A N 1
ATOM 1464 C CA . LYS A 1 181 ? -25.102 3.648 50.219 1.00 86.19 181 LYS A CA 1
ATOM 1465 C C . LYS A 1 181 ? -25.792 3.410 48.878 1.00 86.19 181 LYS A C 1
ATOM 1467 O O . LYS A 1 181 ? -25.167 2.829 47.993 1.00 86.19 181 LYS A O 1
ATOM 1472 N N . ILE A 1 182 ? -27.029 3.878 48.698 1.00 88.69 182 ILE A N 1
ATOM 1473 C CA . ILE A 1 182 ? -27.745 3.789 47.415 1.00 88.69 182 ILE A CA 1
ATOM 1474 C C . ILE A 1 182 ? -26.947 4.501 46.321 1.00 88.69 182 ILE A C 1
ATOM 1476 O O . ILE A 1 182 ? -26.656 3.884 45.299 1.00 88.69 182 ILE A O 1
ATOM 1480 N N . LYS A 1 183 ? -26.494 5.740 46.563 1.00 89.12 183 LYS A N 1
ATOM 1481 C CA . LYS A 1 183 ? -25.655 6.484 45.604 1.00 89.12 183 LYS A CA 1
ATOM 1482 C C . LYS A 1 183 ? -24.384 5.721 45.226 1.00 89.12 183 LYS A C 1
ATOM 1484 O O . LYS A 1 183 ? -24.011 5.686 44.054 1.00 89.12 183 LYS A O 1
ATOM 1489 N N . ASN A 1 184 ? -23.726 5.086 46.196 1.00 86.75 184 ASN A N 1
ATOM 1490 C CA . ASN A 1 184 ? -22.529 4.282 45.934 1.00 86.75 184 ASN A CA 1
ATOM 1491 C C . ASN A 1 184 ? -22.834 3.059 45.054 1.00 86.75 184 ASN A C 1
ATOM 1493 O O . ASN A 1 184 ? -22.061 2.749 44.145 1.00 86.75 184 ASN A O 1
ATOM 1497 N N . ILE A 1 185 ? -23.959 2.378 45.296 1.00 86.94 185 ILE A N 1
ATOM 1498 C CA . ILE A 1 185 ? -24.403 1.231 44.490 1.00 86.94 185 ILE A CA 1
ATOM 1499 C C . ILE A 1 185 ? -24.777 1.675 43.071 1.00 86.94 185 ILE A C 1
ATOM 1501 O O . ILE A 1 185 ? -24.360 1.037 42.107 1.00 86.94 185 ILE A O 1
ATOM 1505 N N . GLU A 1 186 ? -25.512 2.776 42.921 1.00 89.81 186 GLU A N 1
ATOM 1506 C CA . GLU A 1 186 ? -25.864 3.345 41.614 1.00 89.81 186 GLU A CA 1
ATOM 1507 C C . GLU A 1 186 ? -24.617 3.731 40.815 1.00 89.81 186 GLU A C 1
ATOM 1509 O O . GLU A 1 186 ? -24.508 3.432 39.623 1.00 89.81 186 GLU A O 1
ATOM 1514 N N . TRP A 1 187 ? -23.633 4.343 41.475 1.00 89.50 187 TRP A N 1
ATOM 1515 C CA . TRP A 1 187 ? -22.350 4.658 40.858 1.00 89.50 187 TRP A CA 1
ATOM 1516 C C . TRP A 1 187 ? -21.612 3.394 40.390 1.00 89.50 187 TRP A C 1
ATOM 1518 O O . TRP A 1 187 ? -21.140 3.354 39.251 1.00 89.50 187 TRP A O 1
ATOM 1528 N N . LEU A 1 188 ? -21.567 2.337 41.213 1.00 88.00 188 LEU A N 1
ATOM 1529 C CA . LEU A 1 188 ? -20.981 1.045 40.829 1.00 88.00 188 LEU A CA 1
ATOM 1530 C C . LEU A 1 188 ? -21.717 0.417 39.642 1.00 88.00 188 LEU A C 1
ATOM 1532 O O . LEU A 1 188 ? -21.075 -0.050 38.701 1.00 88.00 188 LEU A O 1
ATOM 1536 N N . ALA A 1 189 ? -23.050 0.444 39.649 1.00 88.88 189 ALA A N 1
ATOM 1537 C CA . ALA A 1 189 ? -23.866 -0.062 38.553 1.00 88.88 189 ALA A CA 1
ATOM 1538 C C . ALA A 1 189 ? -23.583 0.692 37.243 1.00 88.88 189 ALA A C 1
ATOM 1540 O O . ALA A 1 189 ? -23.445 0.068 36.187 1.00 88.88 189 ALA A O 1
ATOM 1541 N N . ASN A 1 190 ? -23.430 2.017 37.300 1.00 89.69 190 ASN A N 1
ATOM 1542 C CA . ASN A 1 190 ? -23.040 2.827 36.146 1.00 89.69 190 ASN A CA 1
ATOM 1543 C C . ASN A 1 190 ? -21.634 2.476 35.650 1.00 89.69 190 ASN A C 1
ATOM 1545 O O . ASN A 1 190 ? -21.419 2.354 34.444 1.00 89.69 190 ASN A O 1
ATOM 1549 N N . LEU A 1 191 ? -20.687 2.263 36.565 1.00 88.19 191 LEU A N 1
ATOM 1550 C CA . LEU A 1 191 ? -19.315 1.914 36.212 1.00 88.19 191 LEU A CA 1
ATOM 1551 C C . LEU A 1 191 ? -19.222 0.526 35.555 1.00 88.19 191 LEU A C 1
ATOM 1553 O O . LEU A 1 191 ? -18.548 0.383 34.538 1.00 88.19 191 LEU A O 1
ATOM 1557 N N . ILE A 1 192 ? -19.954 -0.466 36.073 1.00 89.00 192 ILE A N 1
ATOM 1558 C CA . ILE A 1 192 ? -20.065 -1.814 35.483 1.00 89.00 192 ILE A CA 1
ATOM 1559 C C . ILE A 1 192 ? -20.653 -1.740 34.069 1.00 89.00 192 ILE A C 1
ATOM 1561 O O . ILE A 1 192 ? -20.195 -2.424 33.155 1.00 89.00 192 ILE A O 1
ATOM 1565 N N . ASN A 1 193 ? -21.652 -0.881 33.860 1.00 90.81 193 ASN A N 1
ATOM 1566 C CA . ASN A 1 193 ? -22.296 -0.724 32.558 1.00 90.81 193 ASN A CA 1
ATOM 1567 C C . ASN A 1 193 ? -21.542 0.213 31.600 1.00 90.81 193 ASN A C 1
ATOM 1569 O O . ASN A 1 193 ? -21.965 0.359 30.453 1.00 90.81 193 ASN A O 1
ATOM 1573 N N . ARG A 1 194 ? -20.415 0.808 32.010 1.00 85.88 194 ARG A N 1
ATOM 1574 C CA . ARG A 1 194 ? -19.652 1.763 31.190 1.00 85.88 194 ARG A CA 1
ATOM 1575 C C . ARG A 1 194 ? -19.164 1.161 29.873 1.00 85.88 194 ARG A C 1
ATOM 1577 O O . ARG A 1 194 ? -19.172 1.847 28.857 1.00 85.88 194 ARG A O 1
ATOM 1584 N N . GLY A 1 195 ? -18.834 -0.132 29.854 1.00 83.56 195 GLY A N 1
ATOM 1585 C CA . GLY A 1 195 ? -18.463 -0.849 28.627 1.00 83.56 195 GLY A CA 1
ATOM 1586 C C . GLY A 1 195 ? -19.543 -0.797 27.536 1.00 83.56 195 GLY A C 1
ATOM 1587 O O . GLY A 1 195 ? -19.224 -0.691 26.357 1.00 83.56 195 GLY A O 1
ATOM 1588 N N . LYS A 1 196 ? -20.827 -0.769 27.918 1.00 88.50 196 LYS A N 1
ATOM 1589 C CA . LYS A 1 196 ? -21.960 -0.690 26.976 1.00 88.50 196 LYS A CA 1
ATOM 1590 C C . LYS A 1 196 ? -22.104 0.684 26.314 1.00 88.50 196 LYS A C 1
ATOM 1592 O O . LYS A 1 196 ? -22.870 0.816 25.369 1.00 88.50 196 LYS A O 1
ATOM 1597 N N . GLN A 1 197 ? -21.413 1.702 26.826 1.00 87.06 197 GLN A N 1
ATOM 1598 C CA . GLN A 1 197 ? -21.474 3.069 26.303 1.00 87.06 197 GLN A CA 1
ATOM 1599 C C . GLN A 1 197 ? -20.479 3.307 25.160 1.00 87.06 197 GLN A C 1
ATOM 1601 O O . GLN A 1 197 ? -20.560 4.335 24.491 1.00 87.06 197 GLN A O 1
ATOM 1606 N N . TYR A 1 198 ? -19.543 2.383 24.922 1.00 86.44 198 TYR A N 1
ATOM 1607 C CA . TYR A 1 198 ? -18.614 2.494 23.804 1.00 86.44 198 TYR A CA 1
ATOM 1608 C C . TYR A 1 198 ? -19.337 2.213 22.489 1.00 86.44 198 TYR A C 1
ATOM 1610 O O . TYR A 1 198 ? -19.915 1.145 22.293 1.00 86.44 198 TYR A O 1
ATOM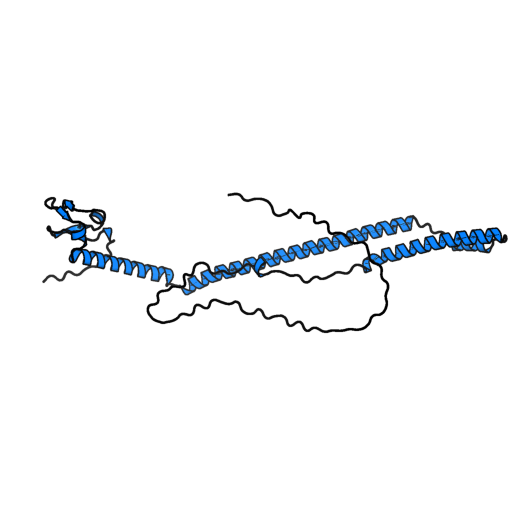 1618 N N . VAL A 1 199 ? -19.265 3.174 21.570 1.00 88.50 199 VAL A N 1
ATOM 1619 C CA . VAL A 1 199 ? -19.799 3.056 20.213 1.00 88.50 199 VAL A CA 1
ATOM 1620 C C . VAL A 1 199 ? -18.649 3.223 19.232 1.00 88.50 199 VAL A C 1
ATOM 1622 O O . VAL A 1 199 ? -17.905 4.202 19.284 1.00 88.50 199 VAL A O 1
ATOM 1625 N N . LEU A 1 200 ? -18.497 2.256 18.330 1.00 86.81 200 LEU A N 1
ATOM 1626 C CA . LEU A 1 200 ? -17.519 2.345 17.257 1.00 86.81 200 LEU A CA 1
ATOM 1627 C C . LEU A 1 200 ? -18.096 3.202 16.126 1.00 86.81 200 LEU A C 1
ATOM 1629 O O . LEU A 1 200 ? -19.072 2.825 15.480 1.00 86.81 200 LEU A O 1
ATOM 1633 N N . HIS A 1 201 ? -17.495 4.365 15.894 1.00 87.38 201 HIS A N 1
ATOM 1634 C CA . HIS A 1 201 ? -17.893 5.254 14.810 1.00 87.38 201 HIS A CA 1
ATOM 1635 C C . HIS A 1 201 ? -17.074 4.967 13.553 1.00 87.38 201 HIS A C 1
ATOM 1637 O O . HIS A 1 201 ? -15.849 5.058 13.563 1.00 87.38 201 HIS A O 1
ATOM 1643 N N . PHE A 1 202 ? -17.762 4.673 12.451 1.00 81.31 202 PHE A N 1
ATOM 1644 C CA . PHE A 1 202 ? -17.132 4.480 11.151 1.00 81.31 202 PHE A CA 1
ATOM 1645 C C . PHE A 1 202 ? -17.167 5.784 10.364 1.00 81.31 202 PHE A C 1
ATOM 1647 O O . PHE A 1 202 ? -18.231 6.260 9.965 1.00 81.31 202 PHE A O 1
ATOM 1654 N N . THR A 1 203 ? -15.999 6.361 10.116 1.00 81.50 203 THR A N 1
ATOM 1655 C CA . THR A 1 203 ? -15.851 7.426 9.128 1.00 81.50 203 THR A CA 1
ATOM 1656 C C . THR A 1 203 ? -15.524 6.810 7.775 1.00 81.50 203 THR A C 1
ATOM 1658 O O . THR A 1 203 ? -14.828 5.798 7.670 1.00 81.50 203 THR A O 1
ATOM 1661 N N . LYS A 1 204 ? -16.050 7.407 6.703 1.00 80.88 204 LYS A N 1
ATOM 1662 C CA . LYS A 1 204 ? -15.692 6.987 5.349 1.00 80.88 204 LYS A CA 1
ATOM 1663 C C . LYS A 1 204 ? -14.211 7.288 5.124 1.00 80.88 204 LYS A C 1
ATOM 1665 O O . LYS A 1 204 ? -13.796 8.439 5.231 1.00 80.88 204 LYS A O 1
ATOM 1670 N N . LEU A 1 205 ? -13.436 6.264 4.776 1.00 80.25 205 LEU A N 1
ATOM 1671 C CA . LEU A 1 205 ? -12.040 6.440 4.395 1.00 80.25 205 LEU A CA 1
ATOM 1672 C C . LEU A 1 205 ? -11.966 7.125 3.023 1.00 80.25 205 LEU A C 1
ATOM 1674 O O . LEU A 1 205 ? -12.384 6.549 2.018 1.00 80.25 205 LEU A O 1
ATOM 1678 N N . ASP A 1 206 ? -11.426 8.342 2.980 1.00 81.00 206 ASP A N 1
ATOM 1679 C CA . ASP A 1 206 ? -11.158 9.060 1.731 1.00 81.00 206 ASP A CA 1
ATOM 1680 C C . ASP A 1 206 ? -9.711 8.813 1.277 1.00 81.00 206 ASP A C 1
ATOM 1682 O O . ASP A 1 206 ? -8.781 9.560 1.593 1.00 81.00 206 ASP A O 1
ATOM 1686 N N . LEU A 1 207 ? -9.495 7.686 0.593 1.00 81.56 207 LEU A N 1
ATOM 1687 C CA . LEU A 1 207 ? -8.177 7.310 0.090 1.00 81.56 207 LEU A CA 1
ATOM 1688 C C . LEU A 1 207 ? -7.966 7.852 -1.329 1.00 81.56 207 LEU A C 1
ATOM 1690 O O . LEU A 1 207 ? -8.552 7.368 -2.298 1.00 81.56 207 LEU A O 1
ATOM 1694 N N . ASN A 1 208 ? -7.046 8.805 -1.477 1.00 84.94 208 ASN A N 1
ATOM 1695 C CA . ASN A 1 208 ? -6.658 9.313 -2.790 1.00 84.94 208 ASN A CA 1
ATOM 1696 C C . ASN A 1 208 ? -5.722 8.324 -3.513 1.00 84.94 208 ASN A C 1
ATOM 1698 O O . ASN A 1 208 ? -4.494 8.404 -3.414 1.00 84.94 208 ASN A O 1
ATOM 1702 N N . LEU A 1 209 ? -6.314 7.401 -4.275 1.00 82.38 209 LEU A N 1
ATOM 1703 C CA . LEU A 1 209 ? -5.586 6.383 -5.041 1.00 82.38 209 LEU A CA 1
ATOM 1704 C C . LEU A 1 209 ? -4.628 6.982 -6.073 1.00 82.38 209 LEU A C 1
ATOM 1706 O O . LEU A 1 209 ? -3.544 6.443 -6.276 1.00 82.38 209 LEU A O 1
ATOM 1710 N N . LYS A 1 210 ? -4.981 8.122 -6.675 1.00 83.81 210 LYS A N 1
ATOM 1711 C CA . LYS A 1 210 ? -4.133 8.816 -7.654 1.00 83.81 210 LYS A CA 1
ATOM 1712 C C . LYS A 1 210 ? -2.811 9.261 -7.026 1.00 83.81 210 LYS A C 1
ATOM 1714 O O . LYS A 1 210 ? -1.751 9.111 -7.623 1.00 83.81 210 LYS A O 1
ATOM 1719 N N . LYS A 1 211 ? -2.865 9.748 -5.783 1.00 83.19 211 LYS A N 1
ATOM 1720 C CA . LYS A 1 211 ? -1.676 10.109 -5.001 1.00 83.19 211 LYS A CA 1
ATOM 1721 C C . LYS A 1 211 ? -0.908 8.876 -4.512 1.00 83.19 211 L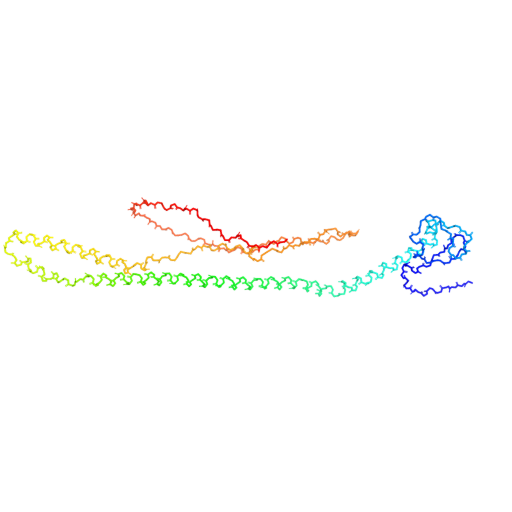YS A C 1
ATOM 1723 O O . LYS A 1 211 ? 0.316 8.917 -4.454 1.00 83.19 211 LYS A O 1
ATOM 1728 N N . ALA A 1 212 ? -1.606 7.796 -4.160 1.00 80.44 212 ALA A N 1
ATOM 1729 C CA . ALA A 1 212 ? -0.988 6.592 -3.602 1.00 80.44 212 ALA A CA 1
ATOM 1730 C C . ALA A 1 212 ? -0.263 5.729 -4.656 1.00 80.44 212 ALA A C 1
ATOM 1732 O O . ALA A 1 212 ? 0.885 5.320 -4.441 1.00 80.44 212 ALA A O 1
ATOM 1733 N N . LEU A 1 213 ? -0.929 5.466 -5.787 1.00 85.88 213 LEU A N 1
ATOM 1734 C CA . LEU A 1 213 ? -0.422 4.666 -6.910 1.00 85.88 213 LEU A CA 1
ATOM 1735 C C . LEU A 1 213 ? 0.424 5.490 -7.887 1.00 85.88 213 LEU A C 1
ATOM 1737 O O . LEU A 1 213 ? 1.342 4.947 -8.495 1.00 85.88 213 LEU A O 1
ATOM 1741 N N . GLY A 1 214 ? 0.145 6.789 -8.004 1.00 83.31 214 GLY A N 1
ATOM 1742 C CA . GLY A 1 214 ? 0.790 7.687 -8.957 1.00 83.31 214 GLY A CA 1
ATOM 1743 C C . GLY A 1 214 ? -0.014 7.884 -10.244 1.00 83.31 214 GLY A C 1
ATOM 1744 O O . GLY A 1 214 ? -1.119 7.371 -10.415 1.00 83.31 214 GLY A O 1
ATOM 1745 N N . GLU A 1 215 ? 0.558 8.666 -11.159 1.00 86.50 215 GLU A N 1
ATOM 1746 C CA . GLU A 1 215 ? -0.043 9.016 -12.447 1.00 86.50 215 GLU A CA 1
ATOM 1747 C C . GLU A 1 215 ? 0.864 8.560 -13.589 1.00 86.50 215 GLU A C 1
ATOM 1749 O O . GLU A 1 215 ? 2.067 8.828 -13.578 1.00 86.50 215 GLU A O 1
ATOM 1754 N N . LEU A 1 216 ? 0.283 7.923 -14.607 1.00 85.75 216 LEU A N 1
ATOM 1755 C CA . LEU A 1 216 ? 0.989 7.670 -15.857 1.00 85.75 216 LEU A CA 1
ATOM 1756 C C . LEU A 1 216 ? 1.050 8.966 -16.665 1.00 85.75 216 LEU A C 1
ATOM 1758 O O . LEU A 1 216 ? 0.020 9.524 -17.040 1.00 85.75 216 LEU A O 1
ATOM 1762 N N . LYS A 1 217 ? 2.268 9.442 -16.931 1.00 83.38 217 LYS A N 1
ATOM 1763 C CA . LYS A 1 217 ? 2.529 10.605 -17.781 1.00 83.38 217 LYS A CA 1
ATOM 1764 C C . LYS A 1 217 ? 3.445 10.199 -18.918 1.00 83.38 217 LYS A C 1
ATOM 1766 O O . LYS A 1 217 ? 4.480 9.574 -18.704 1.00 83.38 217 LYS A O 1
ATOM 1771 N N . LEU A 1 218 ? 3.039 10.564 -20.124 1.00 80.50 218 LEU A N 1
ATOM 1772 C CA . LEU A 1 218 ? 3.846 10.412 -21.319 1.00 80.50 218 LEU A CA 1
ATOM 1773 C C . LEU A 1 218 ? 4.721 11.661 -21.441 1.00 80.50 218 LEU A C 1
ATOM 1775 O O . LEU A 1 218 ? 4.207 12.757 -21.658 1.00 80.50 218 LEU A O 1
ATOM 1779 N N . ASN A 1 219 ? 6.029 11.513 -21.267 1.00 67.44 219 ASN A N 1
ATOM 1780 C CA . ASN A 1 219 ? 6.961 12.630 -21.384 1.00 67.44 219 ASN A CA 1
ATOM 1781 C C . ASN A 1 219 ? 7.603 12.609 -22.780 1.00 67.44 219 ASN A C 1
ATOM 1783 O O . ASN A 1 219 ? 8.153 11.587 -23.180 1.00 67.44 219 ASN A O 1
ATOM 1787 N N . GLY A 1 220 ? 7.579 13.737 -23.499 1.00 54.88 220 GLY A N 1
ATOM 1788 C CA . GLY A 1 220 ? 8.495 13.970 -24.625 1.00 54.88 220 GLY A CA 1
ATOM 1789 C C . GLY A 1 220 ? 8.064 13.520 -26.027 1.00 54.88 220 GLY A C 1
ATOM 1790 O O . GLY A 1 220 ? 8.924 13.411 -26.896 1.00 54.88 220 GLY A O 1
ATOM 1791 N N . LEU A 1 221 ? 6.775 13.309 -26.305 1.00 50.75 221 LEU A N 1
ATOM 1792 C CA . LEU A 1 221 ? 6.313 13.209 -27.696 1.00 50.75 221 LEU A CA 1
ATOM 1793 C C . LEU A 1 221 ? 6.141 14.615 -28.284 1.00 50.75 221 LEU A C 1
ATOM 1795 O O . LEU A 1 221 ? 5.165 15.308 -28.015 1.00 50.75 221 LEU A O 1
ATOM 1799 N N . ASN A 1 222 ? 7.114 15.051 -29.086 1.00 47.75 222 ASN A N 1
ATOM 1800 C CA . ASN A 1 222 ? 6.883 16.134 -30.034 1.00 47.75 222 ASN A CA 1
ATOM 1801 C C . ASN A 1 222 ? 5.986 15.568 -31.145 1.00 47.75 222 ASN A C 1
ATOM 1803 O O . ASN A 1 222 ? 6.468 14.817 -31.988 1.00 47.75 222 ASN A O 1
ATOM 1807 N N . ASP A 1 223 ? 4.700 15.932 -31.147 1.00 47.53 223 ASP A N 1
ATOM 1808 C CA . ASP A 1 223 ? 3.624 15.458 -32.049 1.00 47.53 223 ASP A CA 1
ATOM 1809 C C . ASP A 1 223 ? 3.853 15.710 -33.563 1.00 47.53 223 ASP A C 1
ATOM 1811 O O . ASP A 1 223 ? 2.935 15.614 -34.376 1.00 47.53 223 ASP A O 1
ATOM 1815 N N . LYS A 1 224 ? 5.066 16.062 -33.992 1.00 45.41 224 LYS A N 1
ATOM 1816 C CA . LYS A 1 224 ? 5.379 16.384 -35.385 1.00 45.41 224 LYS A CA 1
ATOM 1817 C C . LYS A 1 224 ? 6.172 15.254 -36.022 1.00 45.41 224 LYS A C 1
ATOM 1819 O O . LYS A 1 224 ? 7.382 15.356 -36.195 1.00 45.41 224 LYS A O 1
ATOM 1824 N N . VAL A 1 225 ? 5.471 14.200 -36.429 1.00 47.34 225 VAL A N 1
ATOM 1825 C CA . VAL A 1 225 ? 5.946 13.356 -37.530 1.00 47.34 225 VAL A CA 1
ATOM 1826 C C . VAL A 1 225 ? 5.626 14.118 -38.822 1.00 47.34 225 VAL A C 1
ATOM 1828 O O . VAL A 1 225 ? 4.446 14.329 -39.105 1.00 47.34 225 VAL A O 1
ATOM 1831 N N . PRO A 1 226 ? 6.607 14.586 -39.615 1.00 40.22 226 PRO A N 1
ATOM 1832 C CA . PRO A 1 226 ? 6.313 15.188 -40.907 1.00 40.22 226 PRO A CA 1
ATOM 1833 C C . PRO A 1 226 ? 5.957 14.074 -41.899 1.00 40.22 226 PRO A C 1
ATOM 1835 O O . PRO A 1 226 ? 6.790 13.632 -42.686 1.00 40.22 226 PRO A O 1
ATOM 1838 N N . VAL A 1 227 ? 4.712 13.598 -41.864 1.00 42.31 227 VAL A N 1
ATOM 1839 C CA . VAL A 1 227 ? 4.185 12.725 -42.916 1.00 42.31 227 VAL A CA 1
ATOM 1840 C C . VAL A 1 227 ? 3.735 13.630 -44.065 1.00 42.31 227 VAL A C 1
ATOM 1842 O O . VAL A 1 227 ? 2.740 14.342 -43.957 1.00 42.31 227 VAL A O 1
ATOM 1845 N N . LYS A 1 228 ? 4.492 13.654 -45.171 1.00 43.72 228 LYS A N 1
ATOM 1846 C CA . LYS A 1 228 ? 4.126 14.420 -46.382 1.00 43.72 228 LYS A CA 1
ATOM 1847 C C . LYS A 1 228 ? 2.928 13.835 -47.143 1.00 43.72 228 LYS A C 1
ATOM 1849 O O . LYS A 1 228 ? 2.389 14.519 -48.005 1.00 43.72 228 LYS A O 1
ATOM 1854 N N . ASN A 1 229 ? 2.477 12.631 -46.796 1.00 42.00 229 ASN A N 1
ATOM 1855 C CA . ASN A 1 229 ? 1.281 12.019 -47.366 1.00 42.00 229 ASN A CA 1
ATOM 1856 C C . ASN A 1 229 ? 0.209 11.896 -46.281 1.00 42.00 229 ASN A C 1
ATOM 1858 O O . ASN A 1 229 ? 0.460 11.370 -45.203 1.00 42.00 229 ASN A O 1
ATOM 1862 N N . LYS A 1 230 ? -0.972 12.451 -46.557 1.00 40.03 230 LYS A N 1
ATOM 1863 C CA . LYS A 1 230 ? -2.116 12.525 -45.646 1.00 40.03 230 LYS A CA 1
ATOM 1864 C C . LYS A 1 230 ? -2.659 11.131 -45.308 1.00 40.03 230 LYS A C 1
ATOM 1866 O O . LYS A 1 230 ? -3.657 10.710 -45.875 1.00 40.03 230 LYS A O 1
ATOM 1871 N N . GLU A 1 231 ? -2.058 10.464 -44.338 1.00 38.81 231 GLU A N 1
ATOM 1872 C CA . GLU A 1 231 ? -2.757 9.495 -43.500 1.00 38.81 231 GLU A CA 1
ATOM 1873 C C . GLU A 1 231 ? -2.643 9.988 -42.064 1.00 38.81 231 GLU A C 1
ATOM 1875 O O . GLU A 1 231 ? -1.597 9.927 -41.417 1.00 38.81 231 GLU A O 1
ATOM 1880 N N . THR A 1 232 ? -3.725 10.595 -41.588 1.00 28.91 232 THR A N 1
ATOM 1881 C CA . THR A 1 232 ? -3.863 11.011 -40.198 1.00 28.91 232 THR A CA 1
ATOM 1882 C C . THR A 1 232 ? -3.928 9.767 -39.322 1.00 28.91 232 THR A C 1
ATOM 1884 O O . THR A 1 232 ? -4.999 9.190 -39.146 1.00 28.91 232 THR A O 1
ATOM 1887 N N . VAL A 1 233 ? -2.797 9.364 -38.746 1.00 35.47 233 VAL A N 1
ATOM 1888 C CA . VAL A 1 233 ? -2.799 8.455 -37.598 1.00 35.47 233 VAL A CA 1
ATOM 1889 C C . VAL A 1 233 ? -3.290 9.265 -36.402 1.00 35.47 233 VAL A C 1
ATOM 1891 O O . VAL A 1 233 ? -2.569 10.111 -35.872 1.00 35.47 233 VAL A O 1
ATOM 1894 N N . GLN A 1 234 ? -4.546 9.058 -36.001 1.00 35.03 234 GLN A N 1
ATOM 1895 C CA . GLN A 1 234 ? -5.050 9.624 -34.755 1.00 35.03 234 GLN A CA 1
ATOM 1896 C C . GLN A 1 234 ? -4.385 8.896 -33.587 1.00 35.03 234 GLN A C 1
ATOM 1898 O O . GLN A 1 234 ? -4.752 7.779 -33.233 1.00 35.03 234 GLN A O 1
ATOM 1903 N N . ILE A 1 235 ? -3.383 9.534 -32.986 1.00 37.72 235 ILE A N 1
ATOM 1904 C CA . ILE A 1 235 ? -2.868 9.113 -31.687 1.00 37.72 235 ILE A CA 1
ATOM 1905 C C . ILE A 1 235 ? -3.917 9.549 -30.665 1.00 37.72 235 ILE A C 1
ATOM 1907 O O . ILE A 1 235 ? -4.011 10.728 -30.318 1.00 37.72 235 ILE A O 1
ATOM 1911 N N . TYR A 1 236 ? -4.750 8.608 -30.220 1.00 35.31 236 TYR A N 1
ATOM 1912 C CA . TYR A 1 236 ? -5.712 8.861 -29.156 1.00 35.31 236 TYR A CA 1
ATOM 1913 C C . TYR A 1 236 ? -4.954 9.303 -27.901 1.00 35.31 236 TYR A C 1
ATOM 1915 O O . TYR A 1 236 ? -4.283 8.513 -27.234 1.00 35.31 236 TYR A O 1
ATOM 1923 N N . LYS A 1 237 ? -5.070 10.590 -27.555 1.00 30.81 237 LYS A N 1
ATOM 1924 C CA . LYS A 1 237 ? -4.857 11.041 -26.180 1.00 30.81 237 LYS A CA 1
ATOM 1925 C C . LYS A 1 237 ? -5.921 10.337 -25.350 1.00 30.81 237 LYS A C 1
ATOM 1927 O O . LYS A 1 237 ? -7.077 10.746 -25.383 1.00 30.81 237 LYS A O 1
ATOM 1932 N N . ASN A 1 238 ? -5.543 9.265 -24.657 1.00 37.03 238 ASN A N 1
ATOM 1933 C CA . ASN A 1 238 ? -6.431 8.582 -23.726 1.00 37.03 238 ASN A CA 1
ATOM 1934 C C . ASN A 1 238 ? -6.908 9.588 -22.671 1.00 37.03 238 ASN A C 1
ATOM 1936 O O . ASN A 1 238 ? -6.201 9.892 -21.709 1.00 37.03 238 ASN A O 1
ATOM 1940 N N . GLN A 1 239 ? -8.120 10.107 -22.858 1.00 33.78 239 GLN A N 1
ATOM 1941 C CA . GLN A 1 239 ? -8.946 10.530 -21.746 1.00 33.78 239 GLN A CA 1
ATOM 1942 C C . GLN A 1 239 ? -9.323 9.245 -21.016 1.00 33.78 239 GLN A C 1
ATOM 1944 O O . GLN A 1 239 ? -9.970 8.366 -21.576 1.00 33.78 239 GLN A O 1
ATOM 1949 N N . VAL A 1 240 ? -8.847 9.100 -19.783 1.00 34.53 240 VAL A N 1
ATOM 1950 C CA . VAL A 1 240 ? -9.311 8.043 -18.888 1.00 34.53 240 VAL A CA 1
ATOM 1951 C C . VAL A 1 240 ? -10.735 8.423 -18.481 1.00 34.53 240 VAL A C 1
ATOM 1953 O O . VAL A 1 240 ? -10.922 9.164 -17.518 1.00 34.53 240 VAL A O 1
ATOM 1956 N N . THR A 1 241 ? -11.729 8.000 -19.261 1.00 35.81 241 THR A N 1
ATOM 1957 C CA . THR A 1 241 ? -13.145 8.099 -18.897 1.00 35.81 241 THR A CA 1
ATOM 1958 C C . THR A 1 241 ? -13.601 6.801 -18.236 1.00 35.81 241 THR A C 1
ATOM 1960 O O . THR A 1 241 ? -13.392 5.713 -18.764 1.00 35.81 241 THR A O 1
ATOM 1963 N N . ASP A 1 242 ? -14.240 6.988 -17.082 1.00 32.03 242 ASP A N 1
ATOM 1964 C CA . ASP A 1 242 ? -15.196 6.110 -16.405 1.00 32.03 242 ASP A CA 1
ATOM 1965 C C . ASP A 1 242 ? -14.680 4.851 -15.688 1.00 32.03 242 ASP A C 1
ATOM 1967 O O . ASP A 1 242 ? -14.637 3.740 -16.207 1.00 32.03 242 ASP A O 1
ATOM 1971 N N . PHE A 1 243 ? -14.438 5.020 -14.384 1.00 32.84 243 PHE A N 1
ATOM 1972 C CA . PHE A 1 243 ? -14.780 3.978 -13.414 1.00 32.84 243 PHE A CA 1
ATOM 1973 C C . PHE A 1 243 ? -16.311 3.956 -13.245 1.00 32.84 243 PHE A C 1
ATOM 1975 O O . PHE A 1 243 ? -16.905 5.031 -13.106 1.00 32.84 243 PHE A O 1
ATOM 1982 N N . PRO A 1 244 ? -16.977 2.788 -13.188 1.00 33.22 244 PRO A N 1
ATOM 1983 C CA . PRO A 1 244 ? -18.402 2.746 -12.888 1.00 33.22 244 PRO A CA 1
ATOM 1984 C C . PRO A 1 244 ? -18.636 3.264 -11.460 1.00 33.22 244 PRO A C 1
ATOM 1986 O O . PRO A 1 244 ? -18.087 2.735 -10.492 1.00 33.22 244 PRO A O 1
ATOM 1989 N N . LYS A 1 245 ? -19.441 4.327 -11.325 1.00 32.88 245 LYS A N 1
ATOM 1990 C CA . LYS A 1 245 ? -19.926 4.811 -10.023 1.00 32.88 245 LYS A CA 1
ATOM 1991 C C . LYS A 1 245 ? -20.742 3.696 -9.350 1.00 32.88 245 LYS A C 1
ATOM 1993 O O . LYS A 1 245 ? -21.648 3.167 -9.996 1.00 32.88 245 LYS A O 1
ATOM 1998 N N . PRO A 1 246 ? -20.514 3.374 -8.065 1.00 31.05 246 PRO A N 1
ATOM 1999 C CA . PRO A 1 246 ? -21.472 2.584 -7.309 1.00 31.05 246 PRO A CA 1
ATOM 2000 C C . PRO A 1 246 ? -22.772 3.384 -7.172 1.00 31.05 246 PRO A C 1
ATOM 2002 O O . PRO A 1 246 ? -22.760 4.539 -6.741 1.00 31.05 246 PRO A O 1
ATOM 2005 N N . ILE A 1 247 ? -23.884 2.770 -7.564 1.00 28.12 247 ILE A N 1
ATOM 2006 C CA . ILE A 1 247 ? -25.233 3.279 -7.322 1.00 28.12 247 ILE A CA 1
ATOM 2007 C C . ILE A 1 247 ? -25.507 3.109 -5.825 1.00 28.12 247 ILE A C 1
ATOM 2009 O O . ILE A 1 247 ? -25.647 1.988 -5.344 1.00 28.12 247 ILE A O 1
ATOM 2013 N N . THR A 1 248 ? -25.569 4.215 -5.084 1.00 27.81 248 THR A N 1
ATOM 2014 C CA . THR A 1 248 ? -26.072 4.213 -3.706 1.00 27.81 248 THR A CA 1
ATOM 2015 C C . THR A 1 248 ? -27.547 4.587 -3.740 1.00 27.81 248 THR A C 1
ATOM 2017 O O . THR A 1 248 ? -27.893 5.750 -3.939 1.00 27.81 248 THR A O 1
ATOM 2020 N N . THR A 1 249 ? -28.421 3.603 -3.555 1.00 25.06 249 THR A N 1
ATOM 2021 C CA . THR A 1 249 ? -29.853 3.823 -3.335 1.00 25.06 249 THR A CA 1
ATOM 2022 C C . THR A 1 249 ? -30.048 4.345 -1.912 1.00 25.06 249 THR A C 1
ATOM 2024 O O . THR A 1 249 ? -29.726 3.660 -0.943 1.00 25.06 249 THR A O 1
ATOM 2027 N N . THR A 1 250 ? -30.551 5.568 -1.767 1.00 25.48 250 THR A N 1
ATOM 2028 C CA . THR A 1 250 ? -30.997 6.118 -0.480 1.00 25.48 250 THR A CA 1
ATOM 2029 C C . THR A 1 250 ? -32.325 5.489 -0.082 1.00 25.48 250 THR A C 1
ATOM 2031 O O . THR A 1 250 ? -33.308 5.629 -0.806 1.00 25.48 250 THR A O 1
ATOM 2034 N N . VAL A 1 251 ? -32.367 4.853 1.089 1.00 24.53 251 VAL A N 1
ATOM 2035 C CA . VAL A 1 251 ? -33.619 4.532 1.782 1.00 24.53 251 VAL A CA 1
ATOM 2036 C C . VAL A 1 251 ? -33.755 5.493 2.955 1.00 24.53 251 VAL A C 1
ATOM 2038 O O . VAL A 1 251 ? -32.976 5.452 3.905 1.00 24.53 251 VAL A O 1
ATOM 2041 N N . THR A 1 252 ? -34.727 6.392 2.860 1.00 26.45 252 THR A N 1
ATOM 2042 C CA . THR A 1 252 ? -35.166 7.267 3.945 1.00 26.45 252 THR A CA 1
ATOM 2043 C C . THR A 1 252 ? -36.149 6.510 4.829 1.00 26.45 252 THR A C 1
ATOM 2045 O O . THR A 1 252 ? -37.158 6.008 4.341 1.00 26.45 252 THR A O 1
ATOM 2048 N N . MET A 1 253 ? -35.899 6.492 6.137 1.00 24.56 253 MET A N 1
ATOM 2049 C CA . MET A 1 253 ? -36.933 6.229 7.136 1.00 24.56 253 MET A CA 1
ATOM 2050 C C . MET A 1 253 ? -36.860 7.302 8.224 1.00 24.56 253 MET A C 1
ATOM 2052 O O . MET A 1 253 ? -35.937 7.334 9.032 1.00 24.56 253 MET A O 1
ATOM 2056 N N . THR A 1 254 ? -37.838 8.200 8.217 1.00 31.83 254 THR A N 1
ATOM 2057 C CA . THR A 1 254 ? -38.315 8.953 9.387 1.00 31.83 254 THR A CA 1
ATOM 2058 C C . THR A 1 254 ? -39.497 8.159 9.968 1.00 31.83 254 THR A C 1
ATOM 2060 O O . THR A 1 254 ? -40.205 7.538 9.169 1.00 31.83 254 THR A O 1
ATOM 2063 N N . PRO A 1 255 ? -39.755 8.133 11.302 1.00 30.83 255 PRO A N 1
ATOM 2064 C CA . PRO A 1 255 ? -40.186 9.360 11.986 1.00 30.83 255 PRO A CA 1
ATOM 2065 C C . PRO A 1 255 ? -39.981 9.488 13.526 1.00 30.83 255 PRO A C 1
ATOM 2067 O O . PRO A 1 255 ? -39.792 8.523 14.256 1.00 30.83 255 PRO A O 1
ATOM 2070 N N . ASN A 1 256 ? -40.174 10.741 13.967 1.00 26.47 256 ASN A N 1
ATOM 2071 C CA . ASN A 1 256 ? -40.725 11.242 15.242 1.00 26.47 256 ASN A CA 1
ATOM 2072 C C . ASN A 1 256 ? -39.872 11.290 16.528 1.00 26.47 256 ASN A C 1
ATOM 2074 O O . ASN A 1 256 ? -39.763 10.338 17.290 1.00 26.47 256 ASN A O 1
ATOM 2078 N N . ASN A 1 257 ? -39.420 12.515 16.824 1.00 32.81 257 ASN A N 1
ATOM 2079 C CA . ASN A 1 257 ? -39.278 13.084 18.174 1.00 32.81 257 ASN A CA 1
ATOM 2080 C C . ASN A 1 257 ? -40.685 13.516 18.674 1.00 32.81 257 ASN A C 1
ATOM 2082 O O . ASN A 1 257 ? -41.526 13.792 17.810 1.00 32.81 257 ASN A O 1
ATOM 2086 N N . PRO A 1 258 ? -40.994 13.602 19.987 1.00 38.44 258 PRO A N 1
ATOM 2087 C CA . PRO A 1 258 ? -40.433 14.620 20.903 1.00 38.44 258 PRO A CA 1
ATOM 2088 C C . PRO A 1 258 ? -40.129 14.009 22.303 1.00 38.44 258 PRO A C 1
ATOM 2090 O O . PRO A 1 258 ? -40.636 12.948 22.630 1.00 38.44 258 PRO A O 1
ATOM 2093 N N . THR A 1 259 ? -39.264 14.478 23.201 1.00 31.06 259 THR A N 1
ATOM 2094 C CA . THR A 1 259 ? -39.002 15.779 23.844 1.00 31.06 259 THR A CA 1
ATOM 2095 C C . THR A 1 259 ? -37.682 15.570 24.621 1.00 31.06 259 THR A C 1
ATOM 2097 O O . THR A 1 259 ? -37.562 14.588 25.343 1.00 31.06 259 THR A O 1
ATOM 2100 N N . GLY A 1 260 ? -36.603 16.327 24.420 1.00 28.67 260 GLY A N 1
ATOM 2101 C CA . GLY A 1 260 ? -36.364 17.603 25.095 1.00 28.67 260 GLY A CA 1
ATOM 2102 C C . GLY A 1 260 ? -35.713 17.424 26.475 1.00 28.67 260 GLY A C 1
ATOM 2103 O O . GLY A 1 260 ? -36.437 17.220 27.430 1.00 28.67 260 GLY A O 1
ATOM 2104 N N . PHE A 1 261 ? -34.383 17.550 26.581 1.00 28.09 261 PHE A N 1
ATOM 2105 C CA . PHE A 1 261 ? -33.719 18.320 27.645 1.00 28.09 261 PHE A CA 1
ATOM 2106 C C . PHE A 1 261 ? -32.300 18.706 27.210 1.00 28.09 261 PHE A C 1
ATOM 2108 O O . PHE A 1 261 ? -31.510 17.898 26.731 1.00 28.09 261 PHE A O 1
ATOM 2115 N N . SER A 1 262 ? -32.051 20.003 27.332 1.00 35.91 262 SER A N 1
ATOM 2116 C CA . SER A 1 262 ? -30.859 20.744 26.948 1.00 35.91 262 SER A CA 1
ATOM 2117 C C . SER A 1 262 ? -29.896 20.838 28.129 1.00 35.91 262 SER A C 1
ATOM 2119 O O . SER A 1 262 ? -30.319 21.265 29.201 1.00 35.91 262 SER A O 1
ATOM 2121 N N . SER A 1 263 ? -28.607 20.586 27.893 1.00 26.78 263 SER A N 1
ATOM 2122 C CA . SER A 1 263 ? -27.510 21.303 28.560 1.00 26.78 263 SER A CA 1
ATOM 2123 C C . SER A 1 263 ? -26.166 21.061 27.850 1.00 26.78 263 SER A C 1
ATOM 2125 O O . SER A 1 263 ? -25.523 20.026 27.983 1.00 26.78 263 SER A O 1
ATOM 2127 N N . TYR A 1 264 ? -25.726 22.056 27.084 1.00 28.09 264 TYR A N 1
ATOM 2128 C CA . TYR A 1 264 ? -24.317 22.287 26.731 1.00 28.09 264 TYR A CA 1
ATOM 2129 C C . TYR A 1 264 ? -23.765 23.404 27.645 1.00 28.09 264 TYR A C 1
ATOM 2131 O O . TYR A 1 264 ? -24.574 24.176 28.166 1.00 28.09 264 TYR A O 1
ATOM 2139 N N . PRO A 1 265 ? -22.443 23.680 27.690 1.00 40.38 265 PRO A N 1
ATOM 2140 C CA . PRO A 1 265 ? -21.262 22.814 27.537 1.00 40.38 265 PRO A CA 1
ATOM 2141 C C . PRO A 1 265 ? -20.193 23.128 28.636 1.00 40.38 265 PRO A C 1
ATOM 2143 O O . PRO A 1 265 ? -20.489 23.812 29.614 1.00 40.38 265 PRO A O 1
ATOM 2146 N N . PRO A 1 266 ? -18.918 22.718 28.469 1.00 32.16 266 PRO A N 1
ATOM 2147 C CA . PRO A 1 266 ? -18.013 23.705 27.881 1.00 32.16 266 PRO A CA 1
ATOM 2148 C C . PRO A 1 266 ? -17.186 23.171 26.710 1.00 32.16 266 PRO A C 1
ATOM 2150 O O . PRO A 1 266 ? -16.818 22.002 26.622 1.00 32.16 266 PRO A O 1
ATOM 2153 N N . ALA A 1 267 ? -16.919 24.097 25.794 1.00 34.97 267 ALA A N 1
ATOM 2154 C CA . ALA A 1 267 ? -16.096 23.924 24.615 1.00 34.97 267 ALA A CA 1
ATOM 2155 C C . ALA A 1 267 ? -14.656 23.544 24.987 1.00 34.97 267 ALA A C 1
ATOM 2157 O O . ALA A 1 267 ? -13.964 24.287 25.684 1.00 34.97 267 ALA A O 1
ATOM 2158 N N . LEU A 1 268 ? -14.176 22.431 24.436 1.00 25.92 268 LEU A N 1
ATOM 2159 C CA . LEU A 1 268 ? -12.748 22.180 24.305 1.00 25.92 268 LEU A CA 1
ATOM 2160 C C . LEU A 1 268 ? -12.249 22.961 23.089 1.00 25.92 268 LEU A C 1
ATOM 2162 O O . LEU A 1 268 ? -12.523 22.612 21.942 1.00 25.92 268 LEU A O 1
ATOM 2166 N N . LYS A 1 269 ? -11.530 24.053 23.357 1.00 28.66 269 LYS A N 1
ATOM 2167 C CA . LYS A 1 269 ? -10.687 24.711 22.360 1.00 28.66 269 LYS A CA 1
ATOM 2168 C C . LYS A 1 269 ? -9.649 23.694 21.887 1.00 28.66 269 LYS A C 1
ATOM 2170 O O . LYS A 1 269 ? -8.829 23.245 22.685 1.00 28.66 269 LYS A O 1
ATOM 2175 N N . ALA A 1 270 ? -9.670 23.356 20.601 1.00 29.22 270 ALA A N 1
ATOM 2176 C CA . ALA A 1 270 ? -8.526 22.734 19.957 1.00 29.22 270 ALA A CA 1
ATOM 2177 C C . ALA A 1 270 ? -7.392 23.765 19.961 1.00 29.22 270 ALA A C 1
ATOM 2179 O O . ALA A 1 270 ? -7.444 24.777 19.266 1.00 29.22 270 ALA A O 1
ATOM 2180 N N . GLN A 1 271 ? -6.407 23.543 20.822 1.00 27.56 271 GLN A N 1
ATOM 2181 C CA . GLN A 1 271 ? -5.141 24.246 20.754 1.00 27.56 271 GLN A CA 1
ATOM 2182 C C . GLN A 1 271 ? -4.362 23.598 19.608 1.00 27.56 271 GLN A C 1
ATOM 2184 O O . GLN A 1 271 ? -4.026 22.415 19.670 1.00 27.56 271 GLN A O 1
ATOM 2189 N N . GLU A 1 272 ? -4.143 24.348 18.531 1.00 36.97 272 GLU A N 1
ATOM 2190 C CA . GLU A 1 272 ? -3.215 23.960 17.474 1.00 36.97 272 GLU A CA 1
ATOM 2191 C C . GLU A 1 272 ? -1.815 23.830 18.092 1.00 36.97 272 GLU A C 1
ATOM 2193 O O . GLU A 1 272 ? -1.189 24.814 18.483 1.00 36.97 272 GLU A O 1
ATOM 2198 N N . GLY A 1 273 ? -1.353 22.589 18.231 1.00 28.58 273 GLY A N 1
ATOM 2199 C CA . GLY A 1 273 ? 0.021 22.237 18.571 1.00 28.58 273 GLY A CA 1
ATOM 2200 C C . GLY A 1 273 ? 0.680 21.557 17.367 1.00 28.58 273 GLY A C 1
ATOM 2201 O O . GLY A 1 273 ? 0.036 20.740 16.706 1.00 28.58 273 GLY A O 1
ATOM 2202 N N . PRO A 1 274 ? 1.935 21.892 17.029 1.00 31.25 274 PRO A N 1
ATOM 2203 C CA . PRO A 1 274 ? 2.510 21.592 15.726 1.00 31.25 274 PRO A CA 1
ATOM 2204 C C . PRO A 1 274 ? 2.891 20.113 15.619 1.00 31.25 274 PRO A C 1
ATOM 2206 O O . PRO A 1 274 ? 3.785 19.641 16.318 1.00 31.25 274 PRO A O 1
ATOM 2209 N N . SER A 1 275 ? 2.290 19.382 14.676 1.00 34.59 275 SER A N 1
ATOM 2210 C CA . SER A 1 275 ? 2.876 18.123 14.203 1.00 34.59 275 SER A CA 1
ATOM 2211 C C . SER A 1 275 ? 4.043 18.443 13.266 1.00 34.59 275 SER A C 1
ATOM 2213 O O . SER A 1 275 ? 3.945 18.435 12.039 1.00 34.59 275 SER A O 1
ATOM 2215 N N . SER A 1 276 ? 5.175 18.794 13.870 1.00 35.78 276 SER A N 1
ATOM 2216 C CA . SER A 1 276 ? 6.477 18.824 13.221 1.00 35.78 276 SER A CA 1
ATOM 2217 C C . SER A 1 276 ? 7.022 17.398 13.117 1.00 35.78 276 SER A C 1
ATOM 2219 O O . SER A 1 276 ? 7.867 16.995 13.909 1.00 35.78 276 SER A O 1
ATOM 2221 N N . LEU A 1 277 ? 6.562 16.632 12.129 1.00 33.19 277 LEU A N 1
ATOM 2222 C CA . LEU A 1 277 ? 7.234 15.400 11.694 1.00 33.19 277 LEU A CA 1
ATOM 2223 C C . LEU A 1 277 ? 7.311 15.333 10.166 1.00 33.19 277 LEU A C 1
ATOM 2225 O O . LEU A 1 277 ? 6.920 14.356 9.552 1.00 33.19 277 LEU A O 1
ATOM 2229 N N . PHE A 1 278 ? 7.832 16.393 9.545 1.00 32.47 278 PHE A N 1
ATOM 2230 C CA . PHE A 1 278 ? 8.412 16.343 8.197 1.00 32.47 278 PHE A CA 1
ATOM 2231 C C . PHE A 1 278 ? 9.445 17.468 8.028 1.00 32.47 278 PHE A C 1
ATOM 2233 O O . PHE A 1 278 ? 9.243 18.409 7.269 1.00 32.47 278 PHE A O 1
ATOM 2240 N N . LYS A 1 279 ? 10.572 17.389 8.748 1.00 33.84 279 LYS A N 1
ATOM 2241 C CA . LYS A 1 279 ? 11.827 18.054 8.350 1.00 33.84 279 LYS A CA 1
ATOM 2242 C C . LYS A 1 279 ? 13.045 17.268 8.826 1.00 33.84 279 LYS A C 1
ATOM 2244 O O . LYS A 1 279 ? 13.400 17.328 9.996 1.00 33.84 279 LYS A O 1
ATOM 2249 N N . SER A 1 280 ? 13.683 16.587 7.879 1.00 31.31 280 SER A N 1
ATOM 2250 C CA . SER A 1 280 ? 15.138 16.406 7.677 1.00 31.31 280 SER A CA 1
ATOM 2251 C C . SER A 1 280 ? 15.340 15.143 6.831 1.00 31.31 280 SER A C 1
ATOM 2253 O O . SER A 1 280 ? 14.571 14.206 6.963 1.00 31.31 280 SER A O 1
ATOM 2255 N N . ILE A 1 281 ? 16.289 14.970 5.920 1.00 28.88 281 ILE A N 1
ATOM 2256 C CA . ILE A 1 281 ? 17.365 15.742 5.283 1.00 28.88 281 ILE A CA 1
ATOM 2257 C C . ILE A 1 281 ? 17.738 14.844 4.091 1.00 28.88 281 ILE A C 1
ATOM 2259 O O . ILE A 1 281 ? 17.971 13.668 4.339 1.00 28.88 281 ILE A O 1
ATOM 2263 N N . ILE A 1 282 ? 17.883 15.365 2.866 1.00 26.72 282 ILE A N 1
ATOM 2264 C CA . ILE A 1 282 ? 19.037 15.033 2.005 1.00 26.72 282 ILE A CA 1
ATOM 2265 C C . ILE A 1 282 ? 19.415 16.314 1.254 1.00 26.72 282 ILE A C 1
ATOM 2267 O O . ILE A 1 282 ? 18.679 16.797 0.399 1.00 26.72 282 ILE A O 1
ATOM 2271 N N . LYS A 1 283 ? 20.568 16.871 1.639 1.00 31.95 283 LYS A N 1
ATOM 2272 C CA . LYS A 1 283 ? 21.368 17.799 0.838 1.00 31.95 283 LYS A CA 1
ATOM 2273 C C . LYS A 1 283 ? 22.115 16.996 -0.230 1.00 31.95 283 LYS A C 1
ATOM 2275 O O . LYS A 1 283 ? 22.843 16.072 0.137 1.00 31.95 283 LYS A O 1
ATOM 2280 N N . LYS A 1 284 ? 22.020 17.415 -1.487 1.00 33.22 284 LYS A N 1
ATOM 2281 C CA . LYS A 1 284 ? 23.144 17.798 -2.357 1.00 33.22 284 LYS A CA 1
ATOM 2282 C C . LYS A 1 284 ? 22.586 18.457 -3.609 1.00 33.22 284 LYS A C 1
ATOM 2284 O O . LYS A 1 284 ? 21.571 17.942 -4.119 1.00 33.22 284 LYS A O 1
#

Foldseek 3Di:
DDDDDDPDDLDDQQQQWFQFPPVRDTDGCVVLVPDAAWDQPPPPRPDIGHSVVRCPPPRNVVSSVVSVVVVVVVVVVVCCCVCVVPVVVVVVVVVVVVVVLLVVLVVVVVVVVVVVVVVVVVVVVVVVVVLVVVLVVVLVVLVVVDDPDPLVVLVVVLVPDPDPVVSVVSVVVSVVVVVVVVVSVVVNVCSVCVVVVDDDDDDDDPDPVCVSSHDDDDPDDPVDPPPVDDDDPPPDPDPPDDDDDPDDDDDDDDDDDDDDDDDDDDDDPPDDDDPPPDDDDDDD